Protein AF-W7AIK3-F1 (afdb_monomer_lite)

Radius of gyration: 17.14 Å; chains: 1; bounding box: 39×35×45 Å

Structure (mmCIF, N/CA/C/O backbone):
data_AF-W7AIK3-F1
#
_entry.id   AF-W7AIK3-F1
#
loop_
_atom_site.group_PDB
_atom_site.id
_atom_site.type_symbol
_atom_site.label_atom_id
_atom_site.label_alt_id
_atom_site.label_comp_id
_atom_site.label_asym_id
_atom_site.label_entity_id
_atom_site.label_seq_id
_atom_site.pdbx_PDB_ins_code
_atom_site.Cartn_x
_atom_site.Cartn_y
_atom_site.Cartn_z
_atom_site.occupancy
_atom_site.B_iso_or_equiv
_atom_site.auth_seq_id
_atom_site.auth_comp_id
_atom_site.auth_asym_id
_atom_site.auth_atom_id
_atom_site.pdbx_PDB_model_num
ATOM 1 N N . MET A 1 1 ? -3.275 -3.912 -24.064 1.00 70.69 1 MET A N 1
ATOM 2 C CA . MET A 1 1 ? -3.113 -5.202 -23.352 1.00 70.69 1 MET A CA 1
ATOM 3 C C . MET A 1 1 ? -4.268 -5.384 -22.367 1.00 70.69 1 MET A C 1
ATOM 5 O O . MET A 1 1 ? -4.745 -4.380 -21.859 1.00 70.69 1 MET A O 1
ATOM 9 N N . SER A 1 2 ? -4.762 -6.605 -22.115 1.00 78.06 2 SER A N 1
ATOM 10 C CA . SER A 1 2 ? -5.797 -6.827 -21.084 1.00 78.06 2 SER A CA 1
ATOM 11 C C . SER A 1 2 ? -5.227 -6.624 -19.670 1.00 78.06 2 SER A C 1
ATOM 13 O O . SER A 1 2 ? -4.032 -6.833 -19.458 1.00 78.06 2 SER A O 1
ATOM 15 N N . ASN A 1 3 ? -6.070 -6.258 -18.691 1.00 68.81 3 ASN A N 1
ATOM 16 C CA . ASN A 1 3 ? -5.646 -6.098 -17.288 1.00 68.81 3 ASN A CA 1
ATOM 17 C C . ASN A 1 3 ? -4.965 -7.362 -16.746 1.00 68.81 3 ASN A C 1
ATOM 19 O O . ASN A 1 3 ? -3.928 -7.276 -16.098 1.00 68.81 3 ASN A O 1
ATOM 23 N N . ILE A 1 4 ? -5.526 -8.536 -17.042 1.00 65.62 4 ILE A N 1
ATOM 24 C CA . ILE A 1 4 ? -5.001 -9.820 -16.566 1.00 65.62 4 ILE A CA 1
ATOM 25 C C . ILE A 1 4 ? -3.610 -10.085 -17.153 1.00 65.62 4 ILE A C 1
ATOM 27 O O . ILE A 1 4 ? -2.689 -10.394 -16.404 1.00 65.62 4 ILE A O 1
ATOM 31 N N . ASN A 1 5 ? -3.422 -9.890 -18.462 1.00 68.94 5 ASN A N 1
ATOM 32 C CA . ASN A 1 5 ? -2.124 -10.125 -19.103 1.00 68.94 5 ASN A CA 1
ATOM 33 C C . ASN A 1 5 ? -1.063 -9.134 -18.613 1.00 68.94 5 ASN A C 1
ATOM 35 O O . ASN A 1 5 ? 0.075 -9.527 -18.374 1.00 68.94 5 ASN A O 1
ATOM 39 N N . PHE A 1 6 ? -1.446 -7.872 -18.401 1.00 76.31 6 PHE A N 1
ATOM 40 C CA . PHE A 1 6 ? -0.570 -6.863 -17.809 1.00 76.31 6 PHE A CA 1
ATOM 41 C C . PHE A 1 6 ? -0.079 -7.275 -16.416 1.00 76.31 6 PHE A C 1
ATOM 43 O O . PHE A 1 6 ? 1.121 -7.248 -16.152 1.00 76.31 6 PHE A O 1
ATOM 50 N N . LEU A 1 7 ? -0.996 -7.707 -15.545 1.00 68.62 7 LEU A N 1
ATOM 51 C CA . LEU A 1 7 ? -0.678 -8.126 -14.179 1.00 68.62 7 LEU A CA 1
ATOM 52 C C . LEU A 1 7 ? 0.174 -9.401 -14.148 1.00 68.62 7 LEU A C 1
ATOM 54 O O . LEU A 1 7 ? 1.111 -9.485 -13.355 1.00 68.62 7 LEU A O 1
ATOM 58 N N . ILE A 1 8 ? -0.121 -10.375 -15.016 1.00 68.00 8 ILE A N 1
ATOM 59 C CA . ILE A 1 8 ? 0.681 -11.598 -15.150 1.00 68.00 8 ILE A CA 1
ATOM 60 C C . ILE A 1 8 ? 2.107 -11.241 -15.568 1.00 68.00 8 ILE A C 1
ATOM 62 O O . ILE A 1 8 ? 3.044 -11.658 -14.896 1.00 68.00 8 ILE A O 1
ATOM 66 N N . LEU A 1 9 ? 2.284 -10.436 -16.619 1.00 73.94 9 LEU A N 1
ATOM 67 C CA . LEU A 1 9 ? 3.612 -10.061 -17.108 1.00 73.94 9 LEU A CA 1
ATOM 68 C C . LEU A 1 9 ? 4.406 -9.262 -16.073 1.00 73.94 9 LEU A C 1
ATOM 70 O O . LEU A 1 9 ? 5.561 -9.590 -15.827 1.00 73.94 9 LEU A O 1
ATOM 74 N N . LEU A 1 10 ? 3.786 -8.282 -15.408 1.00 74.06 10 LEU A N 1
ATOM 75 C CA . LEU A 1 10 ? 4.426 -7.541 -14.315 1.00 74.06 10 LEU A CA 1
ATOM 76 C C . LEU A 1 10 ? 4.913 -8.465 -13.196 1.00 74.06 10 LEU A C 1
ATOM 78 O O . LEU A 1 10 ? 6.046 -8.334 -12.732 1.00 74.06 10 LEU A O 1
ATOM 82 N N . LYS A 1 11 ? 4.061 -9.405 -12.766 1.00 66.25 11 LYS A N 1
ATOM 83 C CA . LYS A 1 11 ? 4.403 -10.372 -11.719 1.00 66.25 11 LYS A CA 1
ATOM 84 C C . LYS A 1 11 ? 5.543 -11.281 -12.157 1.00 66.25 11 LYS A C 1
ATOM 86 O O . LYS A 1 11 ? 6.458 -11.515 -11.374 1.00 66.25 11 LYS A O 1
ATOM 91 N N . THR A 1 12 ? 5.493 -11.778 -13.387 1.00 65.31 12 THR A N 1
ATOM 92 C CA . THR A 1 12 ? 6.550 -12.614 -13.953 1.00 65.31 12 THR A CA 1
ATOM 93 C C . THR A 1 12 ? 7.875 -11.860 -13.988 1.00 65.31 12 THR A C 1
ATOM 95 O O . THR A 1 12 ? 8.868 -12.396 -13.512 1.00 65.31 12 THR A O 1
ATOM 98 N N . SER A 1 13 ? 7.896 -10.602 -14.438 1.00 72.56 13 SER A N 1
ATOM 99 C CA . SER A 1 13 ? 9.118 -9.787 -14.447 1.00 72.56 13 SER A CA 1
ATOM 100 C C . SER A 1 13 ? 9.700 -9.594 -13.045 1.00 72.56 13 SER A C 1
ATOM 102 O O . SER A 1 13 ? 10.907 -9.724 -12.869 1.00 72.56 13 SER A O 1
ATOM 104 N N . LEU A 1 14 ? 8.865 -9.361 -12.023 1.00 65.62 14 LEU A N 1
ATOM 105 C CA . LEU A 1 14 ? 9.332 -9.287 -10.631 1.00 65.62 14 LEU A CA 1
ATOM 106 C C . LEU A 1 14 ? 9.897 -10.619 -10.125 1.00 65.62 14 LEU A C 1
ATOM 108 O O . LEU A 1 14 ? 10.973 -10.628 -9.534 1.00 65.62 14 LEU A O 1
ATOM 112 N N . LEU A 1 15 ? 9.194 -11.733 -10.357 1.00 59.47 15 LEU A N 1
ATOM 113 C CA . LEU A 1 15 ? 9.624 -13.070 -9.922 1.00 59.47 15 LEU A CA 1
ATOM 114 C C . LEU A 1 15 ? 10.937 -13.502 -10.579 1.00 59.47 15 LEU A C 1
ATOM 116 O O . LEU A 1 15 ? 11.752 -14.166 -9.948 1.00 59.47 15 LEU A O 1
ATOM 120 N N . MET A 1 16 ? 11.142 -13.096 -11.828 1.00 69.06 16 MET A N 1
ATOM 121 C CA . MET A 1 16 ? 12.363 -13.357 -12.586 1.00 69.06 16 MET A CA 1
ATOM 122 C C . MET A 1 16 ? 13.478 -12.340 -12.297 1.00 69.06 16 MET A C 1
ATOM 124 O O . MET A 1 16 ? 14.546 -12.432 -12.894 1.00 69.06 16 MET A O 1
ATOM 128 N N . ASN A 1 17 ? 13.242 -11.366 -11.407 1.00 67.75 17 ASN A N 1
ATOM 129 C CA . ASN A 1 17 ? 14.132 -10.231 -11.145 1.00 67.75 17 ASN A CA 1
ATOM 130 C C . ASN A 1 17 ? 14.516 -9.434 -12.417 1.00 67.75 17 ASN A C 1
ATOM 132 O O . ASN A 1 17 ? 15.560 -8.785 -12.478 1.00 67.75 17 ASN A O 1
ATOM 136 N N . ASP A 1 18 ? 13.659 -9.453 -13.440 1.00 73.88 18 ASP A N 1
ATOM 137 C CA . ASP A 1 18 ? 13.833 -8.711 -14.687 1.00 73.88 18 ASP A CA 1
ATOM 138 C C . ASP A 1 18 ? 13.280 -7.289 -14.531 1.00 73.88 18 ASP A C 1
ATOM 140 O O . ASP A 1 18 ? 12.159 -6.949 -14.929 1.00 73.88 18 ASP A O 1
ATOM 144 N N . ILE A 1 19 ? 14.085 -6.443 -13.889 1.00 77.12 19 ILE A N 1
ATOM 145 C CA . ILE A 1 19 ? 13.703 -5.064 -13.565 1.00 77.12 19 ILE A CA 1
ATOM 146 C C . ILE A 1 19 ? 13.576 -4.196 -14.821 1.00 77.12 19 ILE A C 1
ATOM 148 O O . ILE A 1 19 ? 12.749 -3.285 -14.854 1.00 77.12 19 ILE A O 1
ATOM 152 N N . ASN A 1 20 ? 14.331 -4.500 -15.875 1.00 78.50 20 ASN A N 1
ATOM 153 C CA . ASN A 1 20 ? 14.263 -3.755 -17.129 1.00 78.50 20 ASN A CA 1
ATOM 154 C C . ASN A 1 20 ? 12.927 -3.996 -17.831 1.00 78.50 20 ASN A C 1
ATOM 156 O O . ASN A 1 20 ? 12.240 -3.040 -18.193 1.00 78.50 20 ASN A O 1
ATOM 160 N N . ASN A 1 21 ? 12.512 -5.257 -17.967 1.00 80.31 21 ASN A N 1
ATOM 161 C CA . ASN A 1 21 ? 11.210 -5.572 -18.540 1.00 80.31 21 ASN A CA 1
ATOM 162 C C . ASN A 1 21 ? 10.068 -5.072 -17.650 1.00 80.31 21 ASN A C 1
ATOM 164 O O . ASN A 1 21 ? 9.072 -4.558 -18.152 1.00 80.31 21 ASN A O 1
ATOM 168 N N . PHE A 1 22 ? 10.219 -5.155 -16.326 1.00 78.88 22 PHE A N 1
ATOM 169 C CA . PHE A 1 22 ? 9.265 -4.568 -15.389 1.00 78.88 22 PHE A CA 1
ATOM 170 C C . PHE A 1 22 ? 9.061 -3.065 -15.640 1.00 78.88 22 PHE A C 1
ATOM 172 O O . PHE A 1 22 ? 7.926 -2.623 -15.822 1.00 78.88 22 PHE A O 1
ATOM 179 N N . ASN A 1 23 ? 10.148 -2.296 -15.736 1.00 75.69 23 ASN A N 1
ATOM 180 C CA . ASN A 1 23 ? 10.092 -0.863 -16.029 1.00 75.69 23 ASN A CA 1
ATOM 181 C C . ASN A 1 23 ? 9.463 -0.593 -17.398 1.00 75.69 23 ASN A C 1
ATOM 183 O O . ASN A 1 23 ? 8.564 0.239 -17.513 1.00 75.69 23 ASN A O 1
ATOM 187 N N . ASN A 1 24 ? 9.868 -1.338 -18.426 1.00 81.62 24 ASN A N 1
ATOM 188 C CA . ASN A 1 24 ? 9.314 -1.192 -19.770 1.00 81.62 24 ASN A CA 1
ATOM 189 C C . ASN A 1 24 ? 7.806 -1.473 -19.803 1.00 81.62 24 ASN A C 1
ATOM 191 O O . ASN A 1 24 ? 7.057 -0.729 -20.434 1.00 81.62 24 ASN A O 1
ATOM 195 N N . LEU A 1 25 ? 7.329 -2.494 -19.087 1.00 80.69 25 LEU A N 1
ATO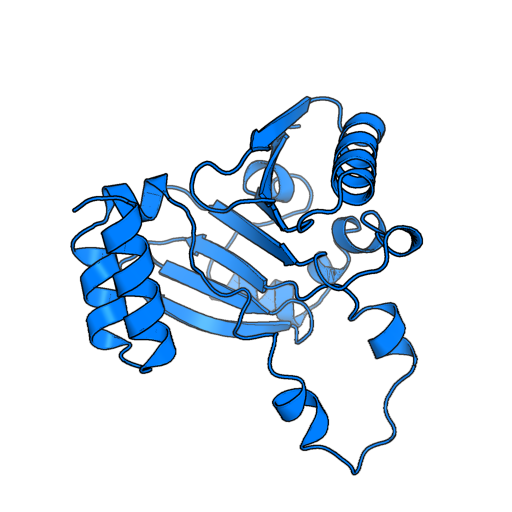M 196 C CA . LEU A 1 25 ? 5.902 -2.800 -18.986 1.00 80.69 25 LEU A CA 1
ATOM 197 C C . LEU A 1 25 ? 5.119 -1.655 -18.339 1.00 80.69 25 LEU A C 1
ATOM 199 O O . LEU A 1 25 ? 4.043 -1.316 -18.840 1.00 80.69 25 LEU A O 1
ATOM 203 N N . LEU A 1 26 ? 5.654 -1.038 -17.280 1.00 76.56 26 LEU A N 1
ATOM 204 C CA . LEU A 1 26 ? 5.037 0.127 -16.638 1.00 76.56 26 LEU A CA 1
ATOM 205 C C . LEU A 1 26 ? 4.975 1.331 -17.584 1.00 76.56 26 LEU A C 1
ATOM 207 O O . LEU A 1 26 ? 3.933 1.986 -17.667 1.00 76.56 26 LEU A O 1
ATOM 211 N N . LEU A 1 27 ? 6.062 1.580 -18.322 1.00 76.19 27 LEU A N 1
ATOM 212 C CA . LEU A 1 27 ? 6.190 2.700 -19.255 1.00 76.19 27 LEU A CA 1
ATOM 213 C C . LEU A 1 27 ? 5.326 2.551 -20.503 1.00 76.19 27 LEU A C 1
ATOM 215 O O . LEU A 1 27 ? 4.778 3.537 -20.982 1.00 76.19 27 LEU A O 1
ATOM 219 N N . LEU A 1 28 ? 5.186 1.341 -21.034 1.00 82.62 28 LEU A N 1
ATOM 220 C CA . LEU A 1 28 ? 4.394 1.093 -22.239 1.00 82.62 28 LEU A CA 1
ATOM 221 C C . LEU A 1 28 ? 2.891 1.028 -21.945 1.00 82.62 28 LEU A C 1
ATOM 223 O O . LEU A 1 28 ? 2.078 1.245 -22.838 1.00 82.62 28 LEU A O 1
ATOM 227 N N . ASN A 1 29 ? 2.506 0.754 -20.696 1.00 77.12 29 ASN A N 1
ATOM 228 C CA . ASN A 1 29 ? 1.110 0.557 -20.298 1.00 77.12 29 ASN A CA 1
ATOM 229 C C . ASN A 1 29 ? 0.652 1.582 -19.256 1.00 77.12 29 ASN A C 1
ATOM 231 O O . ASN A 1 29 ? -0.134 1.253 -18.370 1.00 77.12 29 ASN A O 1
ATOM 235 N N . LYS A 1 30 ? 1.117 2.829 -19.380 1.00 73.12 30 LYS A N 1
ATOM 236 C CA . LYS A 1 30 ? 0.898 3.928 -18.425 1.00 73.12 30 LYS A CA 1
ATOM 237 C C . LYS A 1 30 ? -0.538 4.000 -17.905 1.00 73.12 30 LYS A C 1
ATOM 239 O O . LYS A 1 30 ? -0.751 3.858 -16.707 1.00 73.12 30 LYS A O 1
ATOM 244 N N . GLU A 1 31 ? -1.542 4.102 -18.779 1.00 71.25 31 GLU A N 1
ATOM 245 C CA . GLU A 1 31 ? -2.952 4.146 -18.355 1.00 71.25 31 GLU A CA 1
ATOM 246 C C . GLU A 1 31 ? -3.396 2.946 -17.505 1.00 71.25 31 GLU A C 1
ATOM 248 O O . GLU A 1 31 ? -4.171 3.104 -16.560 1.00 71.25 31 GLU A O 1
ATOM 253 N N . LEU A 1 32 ? -2.928 1.743 -17.839 1.00 69.31 32 LEU A N 1
ATOM 254 C CA . LEU A 1 32 ? -3.248 0.524 -17.099 1.00 69.31 32 LEU A CA 1
ATOM 255 C C . LEU A 1 32 ? -2.500 0.484 -15.770 1.00 69.31 32 LEU A C 1
ATOM 257 O O . LEU A 1 32 ? -3.090 0.071 -14.776 1.00 69.31 32 LEU A O 1
ATOM 261 N N . THR A 1 33 ? -1.253 0.951 -15.733 1.00 67.69 33 THR A N 1
ATOM 262 C CA . THR A 1 33 ? -0.465 1.144 -14.510 1.00 67.69 33 THR A CA 1
ATOM 263 C C . THR A 1 33 ? -1.200 2.070 -13.539 1.00 67.69 33 THR A C 1
ATOM 265 O O . THR A 1 33 ? -1.391 1.721 -12.373 1.00 67.69 33 THR A O 1
ATOM 268 N N . HIS A 1 34 ? -1.712 3.196 -14.043 1.00 65.50 34 HIS A N 1
ATOM 269 C CA . HIS A 1 34 ? -2.516 4.135 -13.265 1.00 65.50 34 HIS A CA 1
ATOM 270 C C . HIS A 1 34 ? -3.823 3.529 -12.776 1.00 65.50 34 HIS A C 1
ATOM 272 O O . HIS A 1 34 ? -4.135 3.618 -11.599 1.00 65.50 34 HIS A O 1
ATOM 278 N N . LYS A 1 35 ? -4.616 2.928 -13.669 1.00 60.81 35 LYS A N 1
ATOM 279 C CA . LYS A 1 35 ? -5.967 2.451 -13.336 1.00 60.81 35 LYS A CA 1
ATOM 280 C C . LYS A 1 35 ? -5.940 1.211 -12.452 1.00 60.81 35 LYS A C 1
ATOM 282 O O . LYS A 1 35 ? -6.821 1.048 -11.607 1.00 60.81 35 LYS A O 1
ATOM 287 N N . ASN A 1 36 ? -4.951 0.340 -12.642 1.00 57.47 36 ASN A N 1
ATOM 288 C CA . ASN A 1 36 ? -4.865 -0.897 -11.886 1.00 57.47 36 ASN A CA 1
ATOM 289 C C . ASN A 1 36 ? -4.185 -0.716 -10.533 1.00 57.47 36 ASN A C 1
ATOM 291 O O . ASN A 1 36 ? -4.413 -1.584 -9.705 1.00 57.47 36 ASN A O 1
ATOM 295 N N . TYR A 1 37 ? -3.429 0.366 -10.270 1.00 53.56 37 TYR A N 1
ATOM 296 C CA . TYR A 1 37 ? -2.817 0.724 -8.969 1.00 53.56 37 TYR A CA 1
ATOM 297 C C . TYR A 1 37 ? -2.125 -0.436 -8.208 1.00 53.56 37 TYR A C 1
ATOM 299 O O . TYR A 1 37 ? -1.820 -0.333 -7.024 1.00 53.56 37 TYR A O 1
ATOM 307 N N . MET A 1 38 ? -1.901 -1.565 -8.872 1.00 55.81 38 MET A N 1
ATOM 308 C CA . MET A 1 38 ? -1.621 -2.863 -8.283 1.00 55.81 38 MET A CA 1
ATOM 309 C C . MET A 1 38 ? -0.199 -3.197 -8.589 1.00 55.81 38 MET A C 1
ATOM 311 O O . MET A 1 38 ? 0.117 -3.915 -9.536 1.00 55.81 38 MET A O 1
ATOM 315 N N . LEU A 1 39 ? 0.677 -2.680 -7.759 1.00 50.12 39 LEU A N 1
ATOM 316 C CA . LEU A 1 39 ? 2.019 -3.198 -7.743 1.00 50.12 39 LEU A CA 1
ATOM 317 C C . LEU A 1 39 ? 2.044 -4.309 -6.715 1.00 50.12 39 LEU A C 1
ATOM 319 O O . LEU A 1 39 ? 2.285 -4.128 -5.529 1.00 50.12 39 LEU A O 1
ATOM 323 N N . ILE A 1 40 ? 1.626 -5.455 -7.261 1.00 47.34 40 ILE A N 1
ATOM 324 C CA . ILE A 1 40 ? 1.877 -6.836 -6.869 1.00 47.34 40 ILE A CA 1
ATOM 325 C C . ILE A 1 40 ? 3.190 -6.903 -6.096 1.00 47.34 40 ILE A C 1
ATOM 327 O O . ILE A 1 40 ? 4.252 -7.117 -6.667 1.00 47.34 40 ILE A O 1
ATOM 331 N N . ASN A 1 41 ? 3.121 -6.680 -4.793 1.00 41.41 41 ASN A N 1
ATOM 332 C CA . ASN A 1 41 ? 4.288 -6.836 -3.947 1.00 41.41 41 ASN A CA 1
ATOM 333 C C . ASN A 1 41 ? 3.943 -7.301 -2.540 1.00 41.41 41 ASN A C 1
ATOM 335 O O . ASN A 1 41 ? 4.761 -7.223 -1.630 1.00 41.41 41 ASN A O 1
ATOM 339 N N . SER A 1 42 ? 2.768 -7.911 -2.371 1.00 41.22 42 SER A N 1
ATOM 340 C CA . SER A 1 42 ? 2.485 -8.703 -1.174 1.00 41.22 42 SER A CA 1
ATOM 341 C C . SER A 1 42 ? 3.403 -9.940 -1.055 1.00 41.22 42 SER A C 1
ATOM 343 O O . SER A 1 42 ? 3.060 -10.849 -0.308 1.00 41.22 42 SER A O 1
ATOM 345 N N . MET A 1 43 ? 4.478 -10.061 -1.848 1.00 39.56 43 MET A N 1
ATOM 346 C CA . MET A 1 43 ? 5.424 -11.179 -1.786 1.00 39.56 43 MET A CA 1
ATOM 347 C C . MET A 1 43 ? 6.855 -10.769 -1.421 1.00 39.56 43 MET A C 1
ATOM 349 O O . MET A 1 43 ? 7.609 -11.649 -1.026 1.00 39.56 43 MET A O 1
ATOM 353 N N . ILE A 1 44 ? 7.237 -9.479 -1.437 1.00 40.03 44 ILE A N 1
ATOM 354 C CA . ILE A 1 44 ? 8.557 -9.088 -0.891 1.00 40.03 44 ILE A CA 1
ATOM 355 C C . ILE A 1 44 ? 8.611 -9.252 0.636 1.00 40.03 44 ILE A C 1
ATOM 357 O O . ILE A 1 44 ? 9.681 -9.481 1.184 1.00 40.03 44 ILE A O 1
ATOM 361 N N . ASN A 1 45 ? 7.466 -9.256 1.323 1.00 38.09 45 ASN A N 1
ATOM 362 C CA . ASN A 1 45 ? 7.414 -9.493 2.769 1.00 38.09 45 ASN A CA 1
ATOM 363 C C . ASN A 1 45 ? 6.963 -10.912 3.164 1.00 38.09 45 ASN A C 1
ATOM 365 O O . ASN A 1 45 ? 6.728 -11.158 4.344 1.00 38.09 45 ASN A O 1
ATOM 369 N N . SER A 1 46 ? 6.815 -11.846 2.214 1.00 38.16 46 SER A N 1
ATOM 370 C CA . SER A 1 46 ? 6.344 -13.207 2.515 1.00 38.16 46 SER A CA 1
ATOM 371 C C . SER A 1 46 ? 7.442 -14.264 2.531 1.00 38.16 46 SER A C 1
ATOM 373 O O . SER A 1 46 ? 7.095 -15.442 2.513 1.00 38.16 46 SER A O 1
ATOM 375 N N . ASP A 1 47 ? 8.726 -13.892 2.539 1.00 39.50 47 ASP A N 1
ATOM 376 C CA . ASP A 1 47 ? 9.775 -14.872 2.809 1.00 39.50 47 ASP A CA 1
ATOM 377 C C . ASP A 1 47 ? 10.099 -14.897 4.312 1.00 39.50 47 ASP A C 1
ATOM 379 O O . ASP A 1 47 ? 10.890 -14.076 4.791 1.00 39.50 47 ASP A O 1
ATOM 383 N N . PRO A 1 48 ? 9.512 -15.824 5.091 1.00 43.59 48 PRO A N 1
ATOM 384 C CA . PRO A 1 48 ? 9.939 -16.042 6.466 1.00 43.59 48 PRO A CA 1
ATOM 385 C C . PRO A 1 48 ? 11.430 -16.410 6.554 1.00 43.59 48 PRO A C 1
ATOM 387 O O . PRO A 1 48 ? 12.014 -16.226 7.620 1.00 43.59 48 PRO A O 1
ATOM 390 N N . ASN A 1 49 ? 12.077 -16.847 5.460 1.00 36.44 49 ASN A N 1
ATOM 391 C CA . ASN A 1 49 ? 13.501 -17.183 5.466 1.00 36.44 49 ASN A CA 1
ATOM 392 C C . ASN A 1 49 ? 14.434 -15.963 5.483 1.00 36.44 49 ASN A C 1
ATOM 394 O O . ASN A 1 49 ? 15.545 -16.062 6.001 1.00 36.44 49 ASN A O 1
ATOM 398 N N . VAL A 1 50 ? 13.986 -14.790 5.013 1.00 39.09 50 VAL A N 1
ATOM 399 C CA . VAL A 1 50 ? 14.740 -13.526 5.177 1.00 39.09 50 VAL A CA 1
ATOM 400 C C . VAL A 1 50 ? 14.706 -13.055 6.638 1.00 39.09 50 VAL A C 1
ATOM 402 O O . VAL A 1 50 ? 15.632 -12.401 7.113 1.00 39.09 50 VAL A O 1
ATOM 405 N N . LEU A 1 51 ? 13.671 -13.442 7.391 1.00 37.06 51 LEU A N 1
ATOM 406 C CA . LEU A 1 51 ? 13.575 -13.203 8.834 1.00 37.06 51 LEU A CA 1
ATOM 407 C C . LEU A 1 51 ? 14.280 -14.292 9.664 1.00 37.06 51 LEU A C 1
ATOM 409 O O . LEU A 1 51 ? 14.662 -14.027 10.803 1.00 37.06 51 LEU A O 1
ATOM 413 N N . SER A 1 52 ? 14.488 -15.494 9.114 1.00 36.00 52 SER A N 1
ATOM 414 C CA . SER A 1 52 ? 15.117 -16.616 9.825 1.00 36.00 52 SER A CA 1
ATOM 415 C C . SER A 1 52 ? 16.631 -16.736 9.621 1.00 36.00 52 SER A C 1
ATOM 417 O O . SER A 1 52 ? 17.274 -17.484 10.356 1.00 36.00 52 SER A O 1
ATOM 419 N N . SER A 1 53 ? 17.234 -16.019 8.664 1.00 31.88 53 SER A N 1
ATOM 420 C CA . SER A 1 53 ? 18.679 -16.109 8.395 1.00 31.88 53 SER A CA 1
ATOM 421 C C . SER A 1 53 ? 19.565 -15.391 9.426 1.00 31.88 53 SER A C 1
ATOM 423 O O . SER A 1 53 ? 20.778 -15.577 9.415 1.00 31.88 53 SER A O 1
ATOM 425 N N . ASN A 1 54 ? 18.987 -14.630 10.363 1.00 34.19 54 ASN A N 1
ATOM 426 C CA . ASN A 1 54 ? 19.703 -14.028 11.496 1.00 34.19 54 ASN A CA 1
ATOM 427 C C . ASN A 1 54 ? 19.430 -14.794 12.800 1.00 34.19 54 ASN A C 1
ATOM 429 O O . ASN A 1 54 ? 18.984 -14.237 13.801 1.00 34.19 54 ASN A O 1
ATOM 433 N N . SER A 1 55 ? 19.735 -16.091 12.818 1.00 33.19 55 SER A N 1
ATOM 434 C CA . SER A 1 55 ? 19.523 -16.989 13.964 1.00 33.19 55 SER A CA 1
ATOM 435 C C . SER A 1 55 ? 20.471 -16.752 15.159 1.00 33.19 55 SER A C 1
ATOM 437 O O . SER A 1 55 ? 20.764 -17.684 15.909 1.00 33.19 55 SER A O 1
ATOM 439 N N . LYS A 1 56 ? 20.997 -15.533 15.349 1.00 36.06 56 LYS A N 1
ATOM 440 C CA . LYS A 1 56 ? 21.961 -15.216 16.421 1.00 36.06 56 LYS A CA 1
ATOM 441 C C . LYS A 1 56 ? 21.721 -13.918 17.196 1.00 36.06 56 LYS A C 1
ATOM 443 O O . LYS A 1 56 ? 22.606 -13.511 17.942 1.00 36.06 56 LYS A O 1
ATOM 448 N N . GLN A 1 57 ? 20.546 -13.293 17.117 1.00 34.91 57 GLN A N 1
ATOM 449 C CA . GLN A 1 57 ? 20.234 -12.172 18.012 1.00 34.91 57 GLN A CA 1
ATOM 450 C C . GLN A 1 57 ? 18.848 -12.297 18.646 1.00 34.91 57 GLN A C 1
ATOM 452 O O . GLN A 1 57 ? 17.818 -12.184 17.991 1.00 34.91 57 GLN A O 1
ATOM 457 N N . CYS A 1 58 ? 18.850 -12.492 19.966 1.00 36.09 58 CYS A N 1
ATOM 458 C CA . CYS A 1 58 ? 17.714 -12.275 20.853 1.00 36.09 58 CYS A CA 1
ATOM 459 C C . CYS A 1 58 ? 17.288 -10.795 20.834 1.00 36.09 58 CYS A C 1
ATOM 461 O O . CYS A 1 58 ? 17.719 -10.036 21.690 1.00 36.09 58 CYS A O 1
ATOM 463 N N . TYR A 1 59 ? 16.450 -10.381 19.884 1.00 34.78 59 TYR A N 1
ATOM 464 C CA . TYR A 1 59 ? 15.742 -9.089 19.858 1.00 34.78 59 TYR A CA 1
ATOM 465 C C . TYR A 1 59 ? 14.473 -9.294 18.986 1.00 34.78 59 TYR A C 1
ATOM 467 O O . TYR A 1 59 ? 14.606 -9.748 17.861 1.00 34.78 59 TYR A O 1
ATOM 475 N N . VAL A 1 60 ? 13.205 -9.033 19.349 1.00 33.12 60 VAL A N 1
ATOM 476 C CA . VAL A 1 60 ? 12.551 -8.448 20.535 1.00 33.12 60 VAL A CA 1
ATOM 477 C C . VAL A 1 60 ? 11.073 -8.906 20.554 1.00 33.12 60 VAL A C 1
ATOM 479 O O . VAL A 1 60 ? 10.425 -8.838 19.510 1.00 33.12 60 VAL A O 1
ATOM 482 N N . PRO A 1 61 ? 10.461 -9.221 21.711 1.00 32.91 61 PRO A N 1
ATOM 483 C CA . PRO A 1 61 ? 9.001 -9.383 21.850 1.00 32.91 61 PRO A CA 1
ATOM 484 C C . PRO A 1 61 ? 8.168 -8.162 21.395 1.00 32.91 61 PRO A C 1
ATOM 486 O O . PRO A 1 61 ? 6.980 -8.265 21.085 1.00 32.91 61 PRO A O 1
ATOM 489 N N . ILE A 1 62 ? 8.800 -6.987 21.329 1.00 31.05 62 ILE A N 1
ATOM 490 C CA . ILE A 1 62 ? 8.239 -5.734 20.807 1.00 31.05 62 ILE A CA 1
ATOM 491 C C . ILE A 1 62 ? 8.011 -5.838 19.298 1.00 31.05 62 ILE A C 1
ATOM 493 O O . ILE A 1 62 ? 6.954 -5.440 18.823 1.00 31.05 62 ILE A O 1
ATOM 497 N N . LEU A 1 63 ? 8.932 -6.454 18.552 1.00 32.97 63 LEU A N 1
ATOM 498 C CA . LEU A 1 63 ? 8.769 -6.659 17.116 1.00 32.97 63 LEU A CA 1
ATOM 499 C C . LEU A 1 63 ? 7.557 -7.555 16.841 1.00 32.97 63 LEU A C 1
ATOM 501 O O . LEU A 1 63 ? 6.710 -7.170 16.055 1.00 32.97 63 LEU A O 1
ATOM 505 N N . THR A 1 64 ? 7.347 -8.648 17.578 1.00 39.19 64 THR A N 1
ATOM 506 C CA . THR A 1 64 ? 6.135 -9.487 17.443 1.00 39.19 64 THR A CA 1
ATOM 507 C C . THR A 1 64 ? 4.816 -8.779 17.788 1.00 39.19 64 THR A C 1
ATOM 509 O O . THR A 1 64 ? 3.763 -9.208 17.326 1.00 39.19 64 THR A O 1
ATOM 512 N N . LYS A 1 65 ? 4.845 -7.680 18.557 1.00 37.91 65 LYS A N 1
ATOM 513 C CA . LYS A 1 65 ? 3.649 -6.889 18.904 1.00 37.91 65 LYS A CA 1
ATOM 514 C C . LYS A 1 65 ? 3.307 -5.821 17.850 1.00 37.91 65 LYS A C 1
ATOM 516 O O . LYS A 1 65 ? 2.161 -5.385 17.793 1.00 37.91 65 LYS A O 1
ATOM 521 N N . TYR A 1 66 ? 4.276 -5.436 17.010 1.00 38.34 66 TYR A N 1
ATOM 522 C CA . TYR A 1 66 ? 4.142 -4.385 15.987 1.00 38.34 66 TYR A CA 1
ATOM 523 C C . TYR A 1 66 ? 4.364 -4.878 14.534 1.00 38.34 66 TYR A C 1
ATOM 525 O O . TYR A 1 66 ? 3.996 -4.173 13.603 1.00 38.34 66 TYR A O 1
ATOM 533 N N . LEU A 1 67 ? 4.883 -6.097 14.320 1.00 42.53 67 LEU A N 1
ATOM 534 C CA . LEU A 1 67 ? 5.159 -6.723 13.007 1.00 42.53 67 LEU A CA 1
ATOM 535 C C . LEU A 1 67 ? 3.939 -7.354 12.322 1.00 42.53 67 LEU A C 1
ATOM 537 O O . LEU A 1 67 ? 4.081 -7.921 11.242 1.00 42.53 67 LEU A O 1
ATOM 541 N N . ALA A 1 68 ? 2.750 -7.325 12.925 1.00 52.34 68 ALA A N 1
ATOM 542 C CA . ALA A 1 68 ? 1.645 -8.178 12.475 1.00 52.34 68 ALA A CA 1
ATOM 543 C C . ALA A 1 68 ? 1.080 -7.823 11.083 1.00 52.34 68 ALA A C 1
ATOM 545 O O . ALA A 1 68 ? 0.224 -8.553 10.580 1.00 52.34 68 ALA A O 1
ATOM 546 N N . VAL A 1 69 ? 1.546 -6.732 10.464 1.00 57.72 69 VAL A N 1
ATOM 547 C CA . VAL A 1 69 ? 1.141 -6.334 9.118 1.00 57.72 69 VAL A CA 1
ATOM 548 C C . VAL A 1 69 ? 2.345 -5.817 8.329 1.00 57.72 69 VAL A C 1
ATOM 550 O O . VAL A 1 69 ? 2.892 -4.764 8.675 1.00 57.72 69 VAL A O 1
ATOM 553 N N . PRO A 1 70 ? 2.766 -6.502 7.252 1.00 57.47 70 PRO A N 1
ATOM 554 C CA . PRO A 1 70 ? 3.746 -5.933 6.340 1.00 57.47 70 PRO A CA 1
ATOM 555 C C . PRO A 1 70 ? 3.172 -4.641 5.758 1.00 57.47 70 PRO A C 1
ATOM 557 O O . PRO A 1 70 ? 2.083 -4.646 5.185 1.00 57.47 70 PRO A O 1
ATOM 560 N N . THR A 1 71 ? 3.876 -3.531 5.974 1.00 69.44 71 THR A N 1
ATOM 561 C CA . THR A 1 71 ? 3.398 -2.185 5.654 1.00 69.44 71 THR A CA 1
ATOM 562 C C . THR A 1 71 ? 4.449 -1.456 4.844 1.00 69.44 71 THR A C 1
ATOM 564 O O . THR A 1 71 ? 5.333 -0.759 5.344 1.00 69.44 71 THR A O 1
ATOM 567 N N . ASP A 1 72 ? 4.336 -1.653 3.540 1.00 75.81 72 ASP A N 1
ATOM 568 C CA . ASP A 1 72 ? 5.055 -0.857 2.568 1.00 75.81 72 ASP A CA 1
ATOM 569 C C . ASP A 1 72 ? 4.162 0.318 2.152 1.00 75.81 72 ASP A C 1
ATOM 571 O O . ASP A 1 72 ? 2.981 0.156 1.815 1.00 75.81 72 ASP A O 1
ATOM 575 N N . MET A 1 73 ? 4.746 1.510 2.189 1.00 82.12 73 MET A N 1
ATOM 576 C CA . MET A 1 73 ? 4.166 2.744 1.689 1.00 82.12 73 MET A CA 1
ATOM 577 C C . MET A 1 73 ? 4.689 2.987 0.274 1.00 82.12 73 MET A C 1
ATOM 579 O O . MET A 1 73 ? 5.892 3.099 0.047 1.00 82.12 73 MET A O 1
ATOM 583 N N . TYR A 1 74 ? 3.775 3.072 -0.680 1.00 84.81 74 TYR A N 1
ATOM 584 C CA . TYR A 1 74 ? 4.058 3.356 -2.079 1.00 84.81 74 TYR A CA 1
ATOM 585 C C . TYR A 1 74 ? 3.753 4.824 -2.301 1.00 84.81 74 TYR A C 1
ATOM 587 O O . TYR A 1 74 ? 2.603 5.238 -2.181 1.00 84.81 74 TYR A O 1
ATOM 595 N N . ILE A 1 75 ? 4.776 5.610 -2.599 1.00 86.31 75 ILE A N 1
ATOM 596 C CA . ILE A 1 75 ? 4.650 7.045 -2.817 1.00 86.31 75 ILE A CA 1
ATOM 597 C C . ILE A 1 75 ? 4.907 7.308 -4.287 1.00 86.31 75 ILE A C 1
ATOM 599 O O . ILE A 1 75 ? 6.000 7.062 -4.789 1.00 86.31 75 ILE A O 1
ATOM 603 N N . ILE A 1 76 ? 3.886 7.797 -4.973 1.00 85.44 76 ILE A N 1
ATOM 604 C CA . ILE A 1 76 ? 3.993 8.264 -6.345 1.00 85.44 76 ILE A CA 1
ATOM 605 C C . ILE A 1 76 ? 4.161 9.779 -6.283 1.00 85.44 76 ILE A C 1
ATOM 607 O O . ILE A 1 76 ? 3.253 10.458 -5.813 1.00 85.44 76 ILE A O 1
ATOM 611 N N . HIS A 1 77 ? 5.311 10.303 -6.703 1.00 85.19 77 HIS A N 1
ATOM 612 C CA . HIS A 1 77 ? 5.639 11.729 -6.640 1.00 85.19 77 HIS A CA 1
ATOM 613 C C . HIS A 1 77 ? 6.729 12.095 -7.651 1.00 85.19 77 HIS A C 1
ATOM 615 O O . HIS A 1 77 ? 7.697 11.353 -7.781 1.00 85.19 77 HIS A O 1
ATOM 621 N N . ASN A 1 78 ? 6.602 13.242 -8.331 1.00 84.75 78 ASN A N 1
ATOM 622 C CA . ASN A 1 78 ? 7.578 13.748 -9.312 1.00 84.75 78 ASN A CA 1
ATOM 623 C C . ASN A 1 78 ? 8.039 12.685 -10.312 1.00 84.75 78 ASN A C 1
ATOM 625 O O . ASN A 1 78 ? 9.231 12.432 -10.468 1.00 84.75 78 ASN A O 1
ATOM 629 N N . GLU A 1 79 ? 7.069 12.025 -10.938 1.00 81.12 79 GLU A N 1
ATOM 630 C CA . GLU A 1 79 ? 7.299 10.940 -11.890 1.00 81.12 79 GLU A CA 1
ATOM 631 C C . GLU A 1 79 ? 8.069 9.732 -11.326 1.00 81.12 79 GLU A C 1
ATOM 633 O O . GLU A 1 79 ? 8.685 8.965 -12.064 1.00 81.12 79 GLU A O 1
ATOM 638 N N . LYS A 1 80 ? 8.057 9.542 -10.006 1.00 82.94 80 LYS A N 1
ATOM 639 C CA . LYS A 1 80 ? 8.718 8.421 -9.335 1.00 82.94 80 LYS A CA 1
ATOM 640 C C . LYS A 1 80 ? 7.716 7.621 -8.541 1.00 82.94 80 LYS A C 1
ATOM 642 O O . LYS A 1 80 ? 6.861 8.183 -7.865 1.00 82.94 80 LYS A O 1
ATOM 647 N N . LEU A 1 81 ? 7.876 6.306 -8.573 1.00 83.62 81 LEU A N 1
ATOM 648 C CA . LEU A 1 81 ? 7.305 5.414 -7.581 1.00 83.62 81 LEU A CA 1
ATOM 649 C C . LEU A 1 81 ? 8.396 5.040 -6.580 1.00 83.62 81 LEU A C 1
ATOM 651 O O . LEU A 1 81 ? 9.379 4.388 -6.922 1.00 83.62 81 LEU A O 1
ATOM 655 N N . ILE A 1 82 ? 8.187 5.418 -5.329 1.00 85.94 82 ILE A N 1
ATOM 656 C CA . ILE A 1 82 ? 9.075 5.130 -4.211 1.00 85.94 82 ILE A CA 1
ATOM 657 C C . ILE A 1 82 ? 8.386 4.100 -3.323 1.00 85.94 82 ILE A C 1
ATOM 659 O O . ILE A 1 82 ? 7.262 4.315 -2.874 1.00 85.94 82 ILE A O 1
ATOM 663 N N . ILE A 1 83 ? 9.062 2.987 -3.053 1.00 85.38 83 ILE A N 1
ATOM 664 C CA . ILE A 1 83 ? 8.608 1.990 -2.085 1.00 85.38 83 ILE A CA 1
ATOM 665 C C . ILE A 1 83 ? 9.382 2.212 -0.791 1.00 85.38 83 ILE A C 1
ATOM 667 O O . ILE A 1 83 ? 10.587 1.951 -0.712 1.00 85.38 83 ILE A O 1
ATOM 671 N N . TYR A 1 84 ? 8.682 2.685 0.231 1.00 83.12 84 TYR A N 1
ATOM 672 C CA . TYR A 1 84 ? 9.222 2.950 1.554 1.00 83.12 84 TYR A CA 1
ATOM 673 C C . TYR A 1 84 ? 8.692 1.919 2.548 1.00 83.12 84 TYR A C 1
ATOM 675 O O . TYR A 1 84 ? 7.484 1.762 2.709 1.00 83.12 84 TYR A O 1
ATOM 683 N N . ASN A 1 85 ? 9.587 1.213 3.230 1.00 79.50 85 ASN A N 1
ATOM 684 C CA . ASN A 1 85 ? 9.196 0.238 4.237 1.00 79.50 85 ASN A CA 1
ATOM 685 C C . ASN A 1 85 ? 9.069 0.924 5.599 1.00 79.50 85 ASN A C 1
ATOM 687 O O . ASN A 1 85 ? 10.056 1.440 6.134 1.00 79.50 85 ASN A O 1
ATOM 691 N N . LEU A 1 86 ? 7.859 0.917 6.162 1.00 76.62 86 LEU A N 1
ATOM 692 C CA . LEU A 1 86 ? 7.576 1.583 7.434 1.00 76.62 86 LEU A CA 1
ATOM 693 C C . LEU A 1 86 ? 8.189 0.870 8.641 1.00 76.62 86 LEU A C 1
ATOM 695 O O . LEU A 1 86 ? 8.567 1.536 9.598 1.00 76.62 86 LEU A O 1
ATOM 699 N N . ASN A 1 87 ? 8.337 -0.456 8.591 1.00 73.12 87 ASN A N 1
ATOM 700 C CA . ASN A 1 87 ? 8.911 -1.229 9.695 1.00 73.12 87 ASN A CA 1
ATOM 701 C C . ASN A 1 87 ? 10.401 -0.917 9.891 1.00 73.12 87 ASN A C 1
ATOM 703 O O . ASN A 1 87 ? 10.880 -0.819 11.020 1.00 73.12 87 ASN A O 1
ATOM 707 N N . TYR A 1 88 ? 11.131 -0.743 8.789 1.00 74.69 88 TYR A N 1
ATOM 708 C CA . TYR A 1 88 ? 12.569 -0.469 8.801 1.00 74.69 88 TYR A CA 1
ATOM 709 C C . TYR A 1 88 ? 12.913 1.018 8.639 1.00 74.69 88 TYR A C 1
ATOM 711 O O . TYR A 1 88 ? 14.081 1.391 8.767 1.00 74.69 88 TYR A O 1
ATOM 719 N N . PHE A 1 89 ? 11.916 1.872 8.383 1.00 79.06 89 PHE A N 1
ATOM 720 C CA . PHE A 1 89 ? 12.086 3.298 8.093 1.00 79.06 89 PHE A CA 1
ATOM 721 C C . PHE A 1 89 ? 13.125 3.558 6.990 1.00 79.06 89 PHE A C 1
ATOM 723 O O . PHE A 1 89 ? 14.020 4.396 7.146 1.00 79.06 89 PHE A O 1
ATOM 730 N N . GLN A 1 90 ? 13.022 2.824 5.879 1.00 80.75 90 GLN A N 1
ATOM 731 C CA . GLN A 1 90 ? 13.985 2.901 4.778 1.00 80.75 90 GLN A CA 1
ATOM 732 C C . GLN A 1 90 ? 13.331 2.792 3.400 1.00 80.75 90 GLN A C 1
ATOM 734 O O . GLN A 1 90 ? 12.311 2.121 3.221 1.00 80.75 90 GLN A O 1
ATOM 739 N N . VAL A 1 91 ? 13.971 3.409 2.406 1.00 82.75 91 VAL A N 1
ATOM 740 C CA . VAL A 1 91 ? 13.622 3.220 0.996 1.00 82.75 91 VAL A CA 1
ATOM 741 C C . VAL A 1 91 ? 14.094 1.841 0.562 1.00 82.75 91 VAL A C 1
ATOM 743 O O . VAL A 1 91 ? 15.261 1.495 0.715 1.00 82.75 91 VAL A O 1
ATOM 746 N N . THR A 1 92 ? 13.176 1.060 0.009 1.00 80.12 92 THR A N 1
ATOM 747 C CA . THR A 1 92 ? 13.480 -0.269 -0.535 1.00 80.12 92 THR A CA 1
ATOM 748 C C . THR A 1 92 ? 13.759 -0.207 -2.026 1.00 80.12 92 THR A C 1
ATOM 750 O O . THR A 1 92 ? 14.621 -0.927 -2.525 1.00 80.12 92 THR A O 1
ATOM 753 N N . LYS A 1 93 ? 13.034 0.653 -2.753 1.00 81.19 93 LYS A N 1
ATOM 754 C CA . LYS A 1 93 ? 13.173 0.781 -4.200 1.00 81.19 93 LYS A CA 1
ATOM 755 C C . LYS A 1 93 ? 12.627 2.103 -4.715 1.00 81.19 93 LYS A C 1
ATOM 757 O O . LYS A 1 93 ? 11.663 2.635 -4.166 1.00 81.19 93 LYS A O 1
ATOM 762 N N . ILE A 1 94 ? 13.223 2.585 -5.799 1.00 81.75 94 ILE A N 1
ATOM 763 C CA . ILE A 1 94 ? 12.744 3.727 -6.573 1.00 81.75 94 ILE A CA 1
ATOM 764 C C . ILE A 1 94 ? 12.617 3.278 -8.025 1.00 81.75 94 ILE A C 1
ATOM 766 O O . ILE A 1 94 ? 13.507 2.610 -8.554 1.00 81.75 94 ILE A O 1
ATOM 770 N N . PHE A 1 95 ? 11.496 3.625 -8.641 1.00 77.62 95 PHE A N 1
ATOM 771 C CA . PHE A 1 95 ? 11.237 3.444 -10.059 1.00 77.62 95 PHE A CA 1
ATOM 772 C C . PHE A 1 95 ? 10.964 4.812 -10.679 1.00 77.62 95 PHE A C 1
ATOM 774 O O . PHE A 1 95 ? 10.016 5.488 -10.279 1.00 77.62 95 PHE A O 1
ATOM 781 N N . ASP A 1 96 ? 11.796 5.213 -11.633 1.00 78.56 96 ASP A N 1
ATOM 782 C CA . ASP A 1 96 ? 11.654 6.483 -12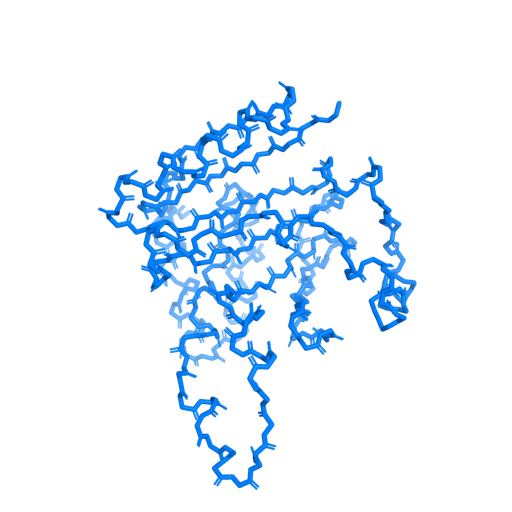.346 1.00 78.56 96 ASP A CA 1
ATOM 783 C C . ASP A 1 96 ? 10.631 6.393 -13.492 1.00 78.56 96 ASP A C 1
ATOM 785 O O . ASP A 1 96 ? 10.213 5.303 -13.899 1.00 78.56 96 ASP A O 1
ATOM 789 N N . ASN A 1 97 ? 10.253 7.555 -14.037 1.00 71.25 97 ASN A N 1
ATOM 790 C CA . ASN A 1 97 ? 9.330 7.721 -15.165 1.00 71.25 97 ASN A CA 1
ATOM 791 C C . ASN A 1 97 ? 7.916 7.145 -14.921 1.00 71.25 97 ASN A C 1
ATOM 793 O O . ASN A 1 97 ? 7.193 6.780 -15.857 1.00 71.25 97 ASN A O 1
ATOM 797 N N . PHE A 1 98 ? 7.503 7.059 -13.657 1.00 69.25 98 PHE A N 1
ATOM 798 C CA . PHE A 1 98 ? 6.159 6.671 -13.264 1.00 69.25 98 PHE A CA 1
ATOM 799 C C . PHE A 1 98 ? 5.211 7.832 -13.524 1.00 69.25 98 PHE A C 1
ATOM 801 O O . PHE A 1 98 ? 5.225 8.817 -12.798 1.00 69.25 98 PHE A O 1
ATOM 808 N N . ILE A 1 99 ? 4.363 7.745 -14.544 1.00 59.09 99 ILE A N 1
ATOM 809 C CA . ILE A 1 99 ? 3.413 8.830 -14.783 1.00 59.09 99 ILE A CA 1
ATOM 810 C C . ILE A 1 99 ? 2.491 8.932 -13.564 1.00 59.09 99 ILE A C 1
ATOM 812 O O . ILE A 1 99 ? 1.904 7.941 -13.141 1.00 59.09 99 ILE A O 1
ATOM 816 N N . ASN A 1 100 ? 2.404 10.121 -12.976 1.00 62.59 100 ASN A N 1
ATOM 817 C CA . ASN A 1 100 ? 1.259 10.661 -12.248 1.00 62.59 100 ASN A CA 1
ATOM 818 C C . ASN A 1 100 ? 1.530 12.144 -12.009 1.00 62.59 100 ASN A C 1
ATOM 820 O O . ASN A 1 100 ? 2.651 12.515 -11.671 1.00 62.59 100 ASN A O 1
ATOM 824 N N . VAL A 1 101 ? 0.508 12.977 -12.186 1.00 58.22 101 VAL A N 1
ATOM 825 C CA . VAL A 1 101 ? 0.647 14.435 -12.033 1.00 58.22 101 VAL A CA 1
ATOM 826 C C . VAL A 1 101 ? 0.531 14.848 -10.561 1.00 58.22 101 VAL A C 1
ATOM 828 O O . VAL A 1 101 ? 1.043 15.886 -10.161 1.00 58.22 101 VAL A O 1
ATOM 831 N N . GLU A 1 102 ? -0.102 14.007 -9.739 1.00 73.12 102 GLU A N 1
ATOM 832 C CA . GLU A 1 102 ? -0.349 14.279 -8.326 1.00 73.12 102 GLU A CA 1
ATOM 833 C C . GLU A 1 102 ? 0.374 13.292 -7.411 1.00 73.12 102 GLU A C 1
ATOM 835 O O . GLU A 1 102 ? 0.507 12.096 -7.706 1.00 73.12 102 GLU A O 1
ATOM 840 N N . THR A 1 103 ? 0.799 13.809 -6.258 1.00 78.94 103 THR A N 1
ATOM 841 C CA . THR A 1 103 ? 1.346 12.995 -5.178 1.00 78.94 103 THR A CA 1
ATOM 842 C C . THR A 1 103 ? 0.272 12.049 -4.663 1.00 78.94 103 THR A C 1
ATOM 844 O O . THR A 1 103 ? -0.756 12.491 -4.156 1.00 78.94 103 THR A O 1
ATOM 847 N N . GLN A 1 104 ? 0.520 10.745 -4.743 1.00 84.88 104 GLN A N 1
ATOM 848 C CA . GLN A 1 104 ? -0.389 9.737 -4.211 1.00 84.88 104 GLN A CA 1
ATOM 849 C C . GLN A 1 104 ? 0.372 8.769 -3.315 1.00 84.88 104 GLN A C 1
ATOM 851 O O . GLN A 1 104 ? 1.412 8.239 -3.695 1.00 84.88 104 GLN A O 1
ATOM 856 N N . ILE A 1 105 ? -0.184 8.501 -2.140 1.00 85.75 105 ILE A N 1
ATOM 857 C CA . ILE A 1 105 ? 0.315 7.510 -1.196 1.00 85.75 105 ILE A CA 1
ATOM 858 C C . ILE A 1 105 ? -0.599 6.296 -1.251 1.00 85.75 105 ILE A C 1
ATOM 860 O O . ILE A 1 105 ? -1.827 6.401 -1.281 1.00 85.75 105 ILE A O 1
ATOM 864 N N . MET A 1 106 ? -0.007 5.115 -1.265 1.00 84.56 106 MET A N 1
ATOM 865 C CA . MET A 1 106 ? -0.735 3.868 -1.197 1.00 84.56 106 MET A CA 1
ATOM 866 C C . MET A 1 106 ? -0.142 2.949 -0.147 1.00 84.56 106 MET A C 1
ATOM 868 O O . MET A 1 106 ? 1.058 2.695 -0.133 1.00 84.56 106 MET A O 1
ATOM 872 N N . PHE A 1 107 ? -1.009 2.410 0.697 1.00 80.88 107 PHE A N 1
ATOM 873 C CA . PHE A 1 107 ? -0.642 1.408 1.685 1.00 80.88 107 PHE A CA 1
ATOM 874 C C . PHE A 1 107 ? -1.124 0.049 1.236 1.00 80.88 107 PHE A C 1
ATOM 876 O O . PHE A 1 107 ? -2.318 -0.132 0.994 1.00 80.88 107 PHE A O 1
ATOM 883 N N . PHE A 1 108 ? -0.206 -0.907 1.172 1.00 77.75 108 PHE A N 1
ATOM 884 C CA . PHE A 1 108 ? -0.548 -2.309 0.989 1.00 77.75 108 PHE A CA 1
ATOM 885 C C . PHE A 1 108 ? -0.441 -3.007 2.330 1.00 77.75 108 PHE A C 1
ATOM 887 O O . PHE A 1 108 ? 0.614 -3.023 2.954 1.00 77.75 108 PHE A O 1
ATOM 894 N N . ILE A 1 109 ? -1.573 -3.537 2.774 1.00 78.88 109 ILE A N 1
ATOM 895 C CA . ILE A 1 109 ? -1.768 -4.021 4.132 1.00 78.88 109 ILE A CA 1
ATOM 896 C C . ILE A 1 109 ? -2.310 -5.442 4.011 1.00 78.88 109 ILE A C 1
ATOM 898 O O . ILE A 1 109 ? -3.453 -5.650 3.597 1.00 78.88 109 ILE A O 1
ATOM 902 N N . ASP A 1 110 ? -1.472 -6.431 4.310 1.00 77.81 110 ASP A N 1
ATOM 903 C CA . ASP A 1 110 ? -1.833 -7.841 4.166 1.00 77.81 110 ASP A CA 1
ATOM 904 C C . ASP A 1 110 ? -2.267 -8.462 5.498 1.00 77.81 110 ASP A C 1
ATOM 906 O O . ASP A 1 110 ? -1.443 -8.861 6.316 1.00 77.81 110 ASP A O 1
ATOM 910 N N . TYR A 1 111 ? -3.581 -8.581 5.693 1.00 77.62 111 TYR A N 1
ATOM 911 C CA . TYR A 1 111 ? -4.195 -9.249 6.841 1.00 77.62 111 TYR A CA 1
ATOM 912 C C . TYR A 1 111 ? -4.559 -10.714 6.567 1.00 77.62 111 TYR A C 1
ATOM 914 O O . TYR A 1 111 ? -5.275 -11.331 7.366 1.00 77.62 111 TYR A O 1
ATOM 922 N N . ARG A 1 112 ? -4.117 -11.322 5.454 1.00 76.44 112 ARG A N 1
ATOM 923 C CA . ARG A 1 112 ? -4.491 -12.711 5.124 1.00 76.44 112 ARG A CA 1
ATOM 924 C C . ARG A 1 112 ? -4.046 -13.694 6.205 1.00 76.44 112 ARG A C 1
ATOM 926 O O . ARG A 1 112 ? -4.842 -14.552 6.581 1.00 76.44 112 ARG A O 1
ATOM 933 N N . GLN A 1 113 ? -2.841 -13.521 6.749 1.00 72.31 113 GLN A N 1
ATOM 934 C CA . GLN A 1 113 ? -2.271 -14.393 7.787 1.00 72.31 113 GLN A CA 1
ATOM 935 C C . GLN A 1 113 ? -2.614 -13.961 9.225 1.00 72.31 113 GLN A C 1
ATOM 937 O O . GLN A 1 113 ? -2.513 -14.763 10.146 1.00 72.31 113 GLN A O 1
ATOM 942 N N . THR A 1 114 ? -3.075 -12.727 9.438 1.00 69.62 114 THR A N 1
ATOM 943 C CA . THR A 1 114 ? -3.446 -12.224 10.771 1.00 69.62 114 THR A CA 1
ATOM 944 C C . THR A 1 114 ? -4.723 -12.900 11.271 1.00 69.62 114 THR A C 1
ATOM 946 O O . THR A 1 114 ? -5.701 -12.992 10.531 1.00 69.62 114 THR A O 1
ATOM 949 N N . PHE A 1 115 ? -4.772 -13.367 12.519 1.00 68.19 115 PHE A N 1
ATOM 950 C CA . PHE A 1 115 ? -6.006 -13.926 13.088 1.00 68.19 115 PHE A CA 1
ATOM 951 C C . PHE A 1 115 ? -7.128 -12.879 13.144 1.00 68.19 115 PHE A C 1
ATOM 953 O O . PHE A 1 115 ? -6.867 -11.687 13.298 1.00 68.19 115 PHE A O 1
ATOM 960 N N . ILE A 1 116 ? -8.388 -13.322 13.037 1.00 71.00 116 ILE A N 1
ATOM 961 C CA . ILE A 1 116 ? -9.570 -12.438 12.980 1.00 71.00 116 ILE A CA 1
ATOM 962 C C . ILE A 1 116 ? -9.601 -11.464 14.167 1.00 71.00 116 ILE A C 1
ATOM 964 O O . ILE A 1 116 ? -9.970 -10.303 14.000 1.00 71.00 116 ILE A O 1
ATOM 968 N N . ASP A 1 117 ? -9.203 -11.908 15.358 1.00 65.38 117 ASP A N 1
ATOM 969 C CA . ASP A 1 117 ? -9.222 -11.102 16.586 1.00 65.38 117 ASP A CA 1
ATOM 970 C C . ASP A 1 117 ? -8.004 -10.201 16.780 1.00 65.38 117 ASP A C 1
ATOM 972 O O . ASP A 1 117 ? -8.038 -9.317 17.628 1.00 65.38 117 ASP A O 1
ATOM 976 N N . LEU A 1 118 ? -6.977 -10.346 15.941 1.00 64.12 118 LEU A N 1
ATOM 977 C CA . LEU A 1 118 ? -5.738 -9.572 16.025 1.00 64.12 118 LEU A CA 1
ATOM 978 C C . LEU A 1 118 ? -5.666 -8.408 15.027 1.00 64.12 118 LEU A C 1
ATOM 980 O O . LEU A 1 118 ? -4.640 -7.733 14.957 1.00 64.12 118 LEU A O 1
ATOM 984 N N . ILE A 1 119 ? -6.725 -8.147 14.251 1.00 73.06 119 ILE A N 1
ATOM 985 C CA . ILE A 1 119 ? -6.780 -6.972 13.370 1.00 73.06 119 ILE A CA 1
ATOM 986 C C . ILE A 1 119 ? -6.904 -5.713 14.238 1.00 73.06 119 ILE A C 1
ATOM 988 O O . ILE A 1 119 ? -8.002 -5.321 14.625 1.00 73.06 119 ILE A O 1
ATOM 992 N N . ASN A 1 120 ? -5.765 -5.090 14.540 1.00 72.25 120 ASN A N 1
ATOM 993 C CA . ASN A 1 120 ? -5.679 -3.809 15.232 1.00 72.25 120 ASN A CA 1
ATOM 994 C C . ASN A 1 120 ? -5.307 -2.710 14.225 1.00 72.25 120 ASN A C 1
ATOM 996 O O . ASN A 1 120 ? -4.133 -2.507 13.914 1.00 72.25 120 ASN A O 1
ATOM 1000 N N . LEU A 1 121 ? -6.331 -2.048 13.684 1.00 77.00 121 LEU A N 1
ATOM 1001 C CA . LEU A 1 121 ? -6.180 -0.953 12.722 1.00 77.00 121 LEU A CA 1
ATOM 1002 C C . LEU A 1 121 ? -5.767 0.358 13.412 1.00 77.00 121 LEU A C 1
ATOM 1004 O O . LEU A 1 121 ? -5.000 1.119 12.830 1.00 77.00 121 LEU A O 1
ATOM 1008 N N . ASP A 1 122 ? -6.178 0.577 14.666 1.00 73.50 122 ASP A N 1
ATOM 1009 C CA . ASP A 1 122 ? -5.848 1.785 15.440 1.00 73.50 122 ASP A CA 1
ATOM 1010 C C . ASP A 1 122 ? -4.347 2.020 15.553 1.00 73.50 122 ASP A C 1
ATOM 1012 O O . ASP A 1 122 ? -3.858 3.116 15.283 1.00 73.50 122 ASP A O 1
ATOM 1016 N N . ASN A 1 123 ? -3.588 0.976 15.889 1.00 68.56 123 ASN A N 1
ATOM 1017 C CA . ASN A 1 123 ? -2.137 1.094 16.022 1.00 68.56 123 ASN A CA 1
ATOM 1018 C C . ASN A 1 123 ? -1.460 1.518 14.713 1.00 68.56 123 ASN A C 1
ATOM 1020 O O . ASN A 1 123 ? -0.463 2.238 14.747 1.00 68.56 123 ASN A O 1
ATOM 1024 N N . PHE A 1 124 ? -1.987 1.068 13.574 1.00 71.81 124 PHE A N 1
ATOM 1025 C CA . PHE A 1 124 ? -1.430 1.398 12.268 1.00 71.81 124 PHE A CA 1
ATOM 1026 C C . PHE A 1 124 ? -1.751 2.844 11.865 1.00 71.81 124 PHE A C 1
ATOM 1028 O O . PHE A 1 124 ? -0.882 3.557 11.364 1.00 71.81 124 PHE A O 1
ATOM 1035 N N . PHE A 1 125 ? -2.978 3.301 12.128 1.00 74.00 125 PHE A N 1
ATOM 1036 C CA . PHE A 1 125 ? -3.431 4.640 11.746 1.00 74.00 125 PHE A CA 1
ATOM 1037 C C . PHE A 1 125 ? -3.068 5.749 12.738 1.00 74.00 125 PHE A C 1
ATOM 1039 O O . PHE A 1 125 ? -3.292 6.913 12.434 1.00 74.00 125 PHE A O 1
ATOM 1046 N N . ASN A 1 126 ? -2.425 5.434 13.866 1.00 68.00 126 ASN A N 1
ATOM 1047 C CA . ASN A 1 126 ? -1.969 6.417 14.860 1.00 68.00 126 ASN A CA 1
ATOM 1048 C C . ASN A 1 126 ? -0.741 7.254 14.415 1.00 68.00 126 ASN A C 1
ATOM 1050 O O . ASN A 1 126 ? -0.103 7.901 15.239 1.00 68.00 126 ASN A O 1
ATOM 1054 N N . LEU A 1 127 ? -0.363 7.212 13.127 1.00 72.19 127 LEU A N 1
ATOM 1055 C CA . LEU A 1 127 ? 0.596 8.116 12.465 1.00 72.19 127 LEU A CA 1
ATOM 1056 C C . LEU A 1 127 ? 1.940 8.345 13.188 1.00 72.19 127 LEU A C 1
ATOM 1058 O O . LEU A 1 127 ? 2.662 9.292 12.891 1.00 72.19 127 LEU A O 1
ATOM 1062 N N . SER A 1 128 ? 2.345 7.457 14.097 1.00 74.12 128 SER A N 1
ATOM 1063 C CA . SER A 1 128 ? 3.524 7.648 14.953 1.00 74.12 128 SER A CA 1
ATOM 1064 C C . SER A 1 128 ? 4.824 7.777 14.155 1.00 74.12 128 SER A C 1
ATOM 1066 O O . SER A 1 128 ? 5.761 8.447 14.592 1.00 74.12 128 SER A O 1
ATOM 1068 N N . PHE A 1 129 ? 4.862 7.208 12.948 1.00 77.44 129 PHE A N 1
ATOM 1069 C CA . PHE A 1 129 ? 5.970 7.345 12.009 1.00 77.44 129 PHE A CA 1
ATOM 1070 C C . PHE A 1 129 ? 6.184 8.786 11.515 1.00 77.44 129 PHE A C 1
ATOM 1072 O O . PHE A 1 129 ? 7.312 9.119 11.166 1.00 77.44 129 PHE A O 1
ATOM 1079 N N . PHE A 1 130 ? 5.179 9.672 11.551 1.00 79.12 130 PHE A N 1
ATOM 1080 C CA . PHE A 1 130 ? 5.365 11.096 11.232 1.00 79.12 130 PHE A CA 1
ATOM 1081 C C . PHE A 1 130 ? 6.291 11.813 12.215 1.00 79.12 130 PHE A C 1
ATOM 1083 O O . PHE A 1 130 ? 6.905 12.815 11.862 1.00 79.12 130 PHE A O 1
ATOM 1090 N N . LYS A 1 131 ? 6.441 11.277 13.430 1.00 83.06 131 LYS A N 1
ATOM 1091 C CA . LYS A 1 131 ? 7.361 11.792 14.453 1.00 83.06 131 LYS A CA 1
ATOM 1092 C C . LYS A 1 131 ? 8.770 11.202 14.321 1.00 83.06 131 LYS A C 1
ATOM 1094 O O . LYS A 1 131 ? 9.658 11.555 15.090 1.00 83.06 131 LYS A O 1
ATOM 1099 N N . ASN A 1 132 ? 8.991 10.275 13.385 1.00 86.00 132 ASN A N 1
ATOM 1100 C CA . ASN A 1 132 ? 10.279 9.616 13.206 1.00 86.00 132 ASN A CA 1
ATOM 1101 C C . ASN A 1 132 ? 11.242 10.491 12.386 1.00 86.00 132 ASN A C 1
ATOM 1103 O O . ASN A 1 132 ? 10.962 10.831 11.238 1.00 86.00 132 ASN A O 1
ATOM 1107 N N . ASN A 1 133 ? 12.427 10.777 12.933 1.00 89.31 133 ASN A N 1
ATOM 1108 C CA . ASN A 1 133 ? 13.428 11.617 12.266 1.00 89.31 133 ASN A CA 1
ATOM 1109 C C . ASN A 1 133 ? 13.891 11.071 10.906 1.00 89.31 133 ASN A C 1
ATOM 1111 O O . ASN A 1 133 ? 14.096 11.862 9.990 1.00 89.31 133 ASN A O 1
ATOM 1115 N N . LYS A 1 134 ? 14.033 9.746 10.740 1.00 89.62 134 LYS A N 1
ATOM 1116 C CA . LYS A 1 134 ? 14.415 9.153 9.445 1.00 89.62 134 LYS A CA 1
ATOM 1117 C C . LYS A 1 134 ? 13.320 9.354 8.404 1.00 89.62 134 LYS A C 1
ATOM 1119 O O . LYS A 1 134 ? 13.625 9.632 7.249 1.00 89.62 134 LYS A O 1
ATOM 1124 N N . PHE A 1 135 ? 12.056 9.237 8.809 1.00 88.12 135 PHE A N 1
ATOM 1125 C CA . PHE A 1 135 ? 10.927 9.484 7.917 1.00 88.12 135 PHE A CA 1
ATOM 1126 C C . PHE A 1 135 ? 10.835 10.963 7.524 1.00 88.12 135 PHE A C 1
ATOM 1128 O O . PHE A 1 135 ? 10.713 11.270 6.345 1.00 88.12 135 PHE A O 1
ATOM 1135 N N . ILE A 1 136 ? 10.996 11.886 8.478 1.00 89.94 136 ILE A N 1
ATOM 1136 C CA . ILE A 1 136 ? 11.025 13.332 8.200 1.00 89.94 136 ILE A CA 1
ATOM 1137 C C . ILE A 1 136 ? 12.177 13.686 7.248 1.00 89.94 136 ILE A C 1
ATOM 1139 O O . ILE A 1 136 ? 11.982 14.406 6.271 1.00 89.94 136 ILE A O 1
ATOM 1143 N N . GLN A 1 137 ? 13.378 13.153 7.491 1.00 92.19 137 GLN A N 1
ATOM 1144 C CA . GLN A 1 137 ? 14.526 13.344 6.599 1.00 92.19 137 GLN A CA 1
ATOM 1145 C C . GLN A 1 137 ? 14.256 12.796 5.198 1.00 92.19 137 GLN A C 1
ATOM 1147 O O . GLN A 1 137 ? 14.598 13.451 4.217 1.00 92.19 137 GLN A O 1
ATOM 1152 N N . PHE A 1 138 ? 13.615 11.630 5.100 1.00 91.62 138 PHE A N 1
ATOM 1153 C CA . PHE A 1 138 ? 13.178 11.060 3.831 1.00 91.62 138 PHE A CA 1
ATOM 1154 C C . PHE A 1 138 ? 12.211 11.998 3.093 1.00 91.62 138 PHE A C 1
ATOM 1156 O O . PHE A 1 138 ? 12.440 12.299 1.922 1.00 91.62 138 PHE A O 1
ATOM 1163 N N . LEU A 1 139 ? 11.180 12.512 3.771 1.00 91.00 139 LEU A N 1
ATOM 1164 C CA . LEU A 1 139 ? 10.228 13.450 3.171 1.00 91.00 139 LEU A CA 1
ATOM 1165 C C . LEU A 1 139 ? 10.941 14.688 2.615 1.00 91.00 139 LEU A C 1
ATOM 1167 O O . LEU A 1 139 ? 10.750 15.038 1.451 1.00 91.00 139 LEU A O 1
ATOM 1171 N N . ASN A 1 140 ? 11.828 15.285 3.414 1.00 91.69 140 ASN A N 1
ATOM 1172 C CA . ASN A 1 140 ? 12.604 16.458 3.015 1.00 91.69 140 ASN A CA 1
ATOM 1173 C C . ASN A 1 140 ? 13.534 16.162 1.830 1.00 91.69 140 ASN A C 1
ATOM 1175 O O . ASN A 1 140 ? 13.599 16.952 0.895 1.00 91.69 140 ASN A O 1
ATOM 1179 N N . HIS A 1 141 ? 14.222 15.016 1.834 1.00 92.12 141 HIS A N 1
ATOM 1180 C CA . HIS A 1 141 ? 15.123 14.618 0.748 1.00 92.12 141 HIS A CA 1
ATOM 1181 C C . HIS A 1 141 ? 14.393 14.466 -0.596 1.00 92.12 141 HIS A C 1
ATOM 1183 O O . HIS A 1 141 ? 14.959 14.758 -1.648 1.00 92.12 141 HIS A O 1
ATOM 1189 N N . HIS A 1 142 ? 13.132 14.030 -0.565 1.00 88.44 142 HIS A N 1
ATOM 1190 C CA . HIS A 1 142 ? 12.311 13.827 -1.758 1.00 88.44 142 HIS A CA 1
ATOM 1191 C C . HIS A 1 142 ? 11.348 14.982 -2.063 1.00 88.44 142 HIS A C 1
ATOM 1193 O O . HIS A 1 142 ? 10.519 14.834 -2.959 1.00 88.44 142 HIS A O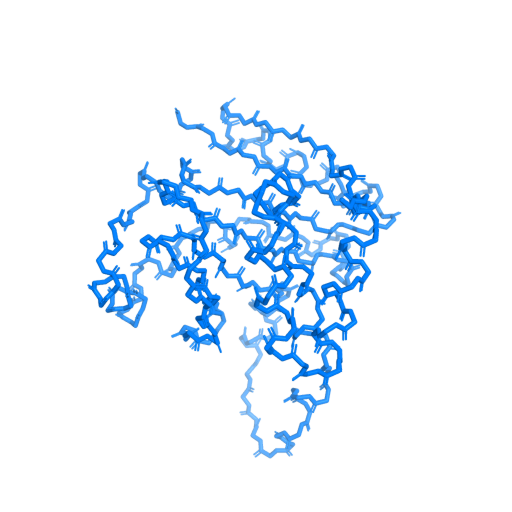 1
ATOM 1199 N N . ASN A 1 143 ? 11.459 16.121 -1.366 1.00 88.94 143 ASN A N 1
ATOM 1200 C CA . ASN A 1 143 ? 10.556 17.274 -1.491 1.00 88.94 143 ASN A CA 1
ATOM 1201 C C . ASN A 1 143 ? 9.066 16.915 -1.303 1.00 88.94 143 ASN A C 1
ATOM 1203 O O . ASN A 1 143 ? 8.177 17.518 -1.904 1.00 88.94 143 ASN A O 1
ATOM 1207 N N . LEU A 1 144 ? 8.786 15.930 -0.448 1.00 88.81 144 LEU A N 1
ATOM 1208 C CA . LEU A 1 144 ? 7.438 15.481 -0.124 1.00 88.81 144 LEU A CA 1
ATOM 1209 C C . LEU A 1 144 ? 6.867 16.303 1.032 1.00 88.81 144 LEU A C 1
ATOM 1211 O O . LEU A 1 144 ? 7.315 16.195 2.172 1.00 88.81 144 LEU A O 1
ATOM 1215 N N . ILE A 1 145 ? 5.818 17.076 0.758 1.00 86.69 145 ILE A N 1
ATOM 1216 C CA . ILE A 1 145 ? 5.102 17.843 1.784 1.00 86.69 145 ILE A CA 1
ATOM 1217 C C . ILE A 1 145 ? 3.940 16.998 2.315 1.00 86.69 145 ILE A C 1
ATOM 1219 O O . ILE A 1 145 ? 2.819 17.055 1.804 1.00 86.69 145 ILE A O 1
ATOM 1223 N N . LEU A 1 146 ? 4.218 16.198 3.345 1.00 85.62 146 LEU A N 1
ATOM 1224 C CA . LEU A 1 146 ? 3.231 15.354 4.020 1.00 85.62 146 LEU A CA 1
ATOM 1225 C C . LEU A 1 146 ? 3.152 15.679 5.511 1.00 85.62 146 LEU A C 1
ATOM 1227 O O . LEU A 1 146 ? 4.164 15.718 6.204 1.00 85.62 146 LEU A O 1
ATOM 1231 N N . ASN A 1 147 ? 1.934 15.885 6.000 1.00 80.19 147 ASN A N 1
ATOM 1232 C CA . ASN A 1 147 ? 1.607 16.065 7.410 1.00 80.19 147 ASN A CA 1
ATOM 1233 C C . ASN A 1 147 ? 0.302 15.329 7.737 1.00 80.19 147 ASN A C 1
ATOM 1235 O O . ASN A 1 147 ? -0.387 14.853 6.838 1.00 80.19 147 ASN A O 1
ATOM 1239 N N . GLU A 1 148 ? -0.053 15.247 9.019 1.00 75.88 148 GLU A N 1
ATOM 1240 C CA . GLU A 1 148 ? -1.253 14.525 9.466 1.00 75.88 148 GLU A CA 1
ATOM 1241 C C . GLU A 1 148 ? -2.531 14.998 8.739 1.00 75.88 148 GLU A C 1
ATOM 1243 O O . GLU A 1 148 ? -3.341 14.169 8.330 1.00 75.88 148 GLU A O 1
ATOM 1248 N N . ASN A 1 149 ? -2.656 16.304 8.463 1.00 76.44 149 ASN A N 1
ATOM 1249 C CA . ASN A 1 149 ? -3.845 16.914 7.848 1.00 76.44 149 ASN A CA 1
ATOM 1250 C C . ASN A 1 149 ? -4.021 16.597 6.353 1.00 76.44 149 ASN A C 1
ATOM 1252 O O . ASN A 1 149 ? -5.131 16.673 5.830 1.00 76.44 149 ASN A O 1
ATOM 1256 N N . ASN A 1 150 ? -2.936 16.342 5.616 1.00 82.81 150 ASN A N 1
ATOM 1257 C CA . ASN A 1 150 ? -3.006 16.041 4.180 1.00 82.81 150 ASN A CA 1
ATOM 1258 C C . ASN A 1 150 ? -2.688 14.577 3.858 1.00 82.81 150 ASN A C 1
ATOM 1260 O O . ASN A 1 150 ? -2.920 14.126 2.734 1.00 82.81 150 ASN A O 1
ATOM 1264 N N . PHE A 1 151 ? -2.201 13.824 4.844 1.00 84.06 151 PHE A N 1
ATOM 1265 C CA . PHE A 1 151 ? -1.813 12.436 4.683 1.00 84.06 151 PHE A CA 1
ATOM 1266 C C . PHE A 1 151 ? -2.968 11.573 4.185 1.00 84.06 151 PHE A C 1
ATOM 1268 O O . PHE A 1 151 ? -2.831 10.908 3.158 1.00 84.06 151 PHE A O 1
AT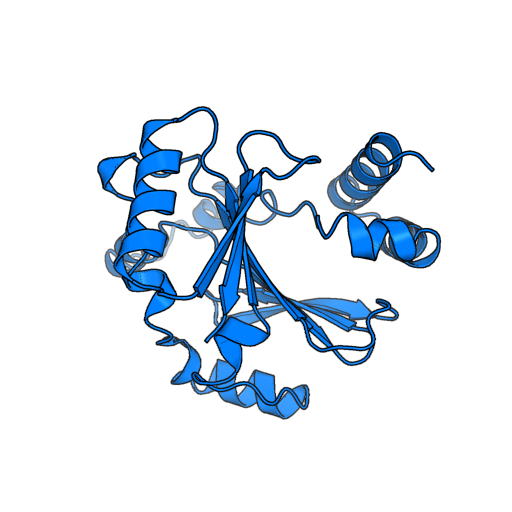OM 1275 N N . PHE A 1 152 ? -4.112 11.600 4.875 1.00 82.56 152 PHE A N 1
ATOM 1276 C CA . PHE A 1 152 ? -5.259 10.764 4.520 1.00 82.56 152 PHE A CA 1
ATOM 1277 C C . PHE A 1 152 ? -5.849 11.141 3.159 1.00 82.56 152 PHE A C 1
ATOM 1279 O O . PHE A 1 152 ? -6.171 10.248 2.379 1.00 82.56 152 PHE A O 1
ATOM 1286 N N . LYS A 1 153 ? -5.867 12.437 2.821 1.00 82.81 153 LYS A N 1
ATOM 1287 C CA . LYS A 1 153 ? -6.333 12.949 1.520 1.00 82.81 153 LYS A CA 1
ATOM 1288 C C . LYS A 1 153 ? -5.536 12.382 0.349 1.00 82.81 153 LYS A C 1
ATOM 1290 O O . LYS A 1 153 ? -6.108 12.031 -0.680 1.00 82.81 153 LYS A O 1
ATOM 1295 N N . ASN A 1 154 ? -4.225 12.248 0.533 1.00 84.25 154 ASN A N 1
ATOM 1296 C CA . ASN A 1 154 ? -3.328 11.705 -0.483 1.00 84.25 154 ASN A CA 1
ATOM 1297 C C . ASN A 1 154 ? -3.241 10.171 -0.434 1.00 84.25 154 ASN A C 1
ATOM 1299 O O . ASN A 1 154 ? -2.631 9.571 -1.320 1.00 84.25 154 ASN A O 1
ATOM 1303 N N . SER A 1 155 ? -3.834 9.529 0.579 1.00 85.12 155 SER A N 1
ATOM 1304 C CA . SER A 1 155 ? -3.677 8.101 0.846 1.00 85.12 155 SER A CA 1
ATOM 1305 C C . SER A 1 155 ? -4.821 7.250 0.301 1.00 85.12 155 SER A C 1
ATOM 1307 O O . SER A 1 155 ? -6.005 7.557 0.432 1.00 85.12 155 SER A O 1
ATOM 1309 N N . LYS A 1 156 ? -4.464 6.090 -0.253 1.00 86.25 156 LYS A N 1
ATOM 1310 C CA . LYS A 1 156 ? -5.386 4.971 -0.469 1.00 86.25 156 LYS A CA 1
ATOM 1311 C C . LYS A 1 156 ? -4.872 3.740 0.258 1.00 86.25 156 LYS A C 1
ATOM 1313 O O . LYS A 1 156 ? -3.695 3.403 0.166 1.00 86.25 156 LYS A O 1
ATOM 1318 N N . PHE A 1 157 ? -5.767 3.029 0.923 1.00 84.00 157 PHE A N 1
ATOM 1319 C CA . PHE A 1 157 ? -5.435 1.810 1.645 1.00 84.00 157 PHE A CA 1
ATOM 1320 C C . PHE A 1 157 ? -5.947 0.608 0.859 1.00 84.00 157 PHE A C 1
ATOM 1322 O O . PHE A 1 157 ? -7.128 0.534 0.525 1.00 84.00 157 PHE A O 1
ATOM 1329 N N . VAL A 1 158 ? -5.056 -0.326 0.544 1.00 84.00 158 VAL A N 1
ATOM 1330 C CA . VAL A 1 158 ? -5.370 -1.596 -0.110 1.00 84.00 158 VAL A CA 1
ATOM 1331 C C . VAL A 1 158 ? -5.196 -2.701 0.923 1.00 84.00 158 VAL A C 1
ATOM 1333 O O . VAL A 1 158 ? -4.074 -3.096 1.241 1.00 84.00 158 VAL A O 1
ATOM 1336 N N . LEU A 1 159 ? -6.315 -3.167 1.476 1.00 84.88 159 LEU A N 1
ATOM 1337 C CA . LEU A 1 159 ? -6.334 -4.145 2.561 1.00 84.88 159 LEU A CA 1
ATOM 1338 C C . LEU A 1 159 ? -6.697 -5.522 2.012 1.00 84.88 159 LEU A C 1
ATOM 1340 O O . LEU A 1 159 ? -7.816 -5.719 1.532 1.00 84.88 159 LEU A O 1
ATOM 1344 N N . PHE A 1 160 ? -5.778 -6.481 2.123 1.00 83.94 160 PHE A N 1
ATOM 1345 C CA . PHE A 1 160 ? -6.029 -7.883 1.793 1.00 83.94 160 PHE A CA 1
ATOM 1346 C C . PHE A 1 160 ? -6.546 -8.605 3.028 1.00 83.94 160 PHE A C 1
ATOM 1348 O O . PHE A 1 160 ? -5.833 -8.741 4.017 1.00 83.94 160 PHE A O 1
ATOM 1355 N N . PHE A 1 161 ? -7.779 -9.095 2.978 1.00 83.06 161 PHE A N 1
ATOM 1356 C CA . PHE A 1 161 ? -8.392 -9.809 4.100 1.00 83.06 161 PHE A CA 1
ATOM 1357 C C . PHE A 1 161 ? -8.483 -11.326 3.853 1.00 83.06 161 PHE A C 1
ATOM 1359 O O . PHE A 1 161 ? -8.757 -12.090 4.779 1.00 83.06 161 PHE A O 1
ATOM 1366 N N . GLY A 1 162 ? -8.196 -11.782 2.627 1.00 78.69 162 GLY A N 1
ATOM 1367 C CA . GLY A 1 162 ? -8.321 -13.189 2.224 1.00 78.69 162 GLY A CA 1
ATOM 1368 C C . GLY A 1 162 ? -9.777 -13.661 2.232 1.00 78.69 162 GLY A C 1
ATOM 1369 O O . GLY A 1 162 ? -10.688 -12.864 2.408 1.00 78.69 162 GLY A O 1
ATOM 1370 N N . ASN A 1 163 ? -10.037 -14.963 2.114 1.00 77.25 163 ASN A N 1
ATOM 1371 C CA . ASN A 1 163 ? -11.415 -15.488 2.078 1.00 77.25 163 ASN A CA 1
ATOM 1372 C C . ASN A 1 163 ? -12.171 -15.381 3.435 1.00 77.25 163 ASN A C 1
ATOM 1374 O O . ASN A 1 163 ? -13.080 -16.163 3.705 1.00 77.25 163 ASN A O 1
ATOM 1378 N N . CYS A 1 164 ? -11.799 -14.461 4.334 1.00 82.62 164 CYS A N 1
ATOM 1379 C CA . CYS A 1 164 ? -12.386 -14.330 5.663 1.00 82.62 164 CYS A CA 1
ATOM 1380 C C . CYS A 1 164 ? -13.338 -13.127 5.769 1.00 82.62 164 CYS A C 1
ATOM 1382 O O . CYS A 1 164 ? -12.923 -11.991 6.013 1.00 82.62 164 CYS A O 1
ATOM 1384 N N . ILE A 1 165 ? -14.642 -13.398 5.666 1.00 83.25 165 ILE A N 1
ATOM 1385 C CA . ILE A 1 165 ? -15.716 -12.391 5.756 1.00 83.25 165 ILE A CA 1
ATOM 1386 C C . ILE A 1 165 ? -15.673 -11.622 7.088 1.00 83.25 165 ILE A C 1
ATOM 1388 O O . ILE A 1 165 ? -15.868 -10.409 7.110 1.00 83.25 165 ILE A O 1
ATOM 1392 N N . ASN A 1 166 ? -15.341 -12.282 8.200 1.00 85.81 166 ASN A N 1
ATOM 1393 C CA . ASN A 1 166 ? -15.253 -11.613 9.502 1.00 85.81 166 ASN A CA 1
ATOM 1394 C C . ASN A 1 166 ? -14.162 -10.533 9.532 1.00 85.81 166 ASN A C 1
ATOM 1396 O O . ASN A 1 166 ? -14.366 -9.476 10.128 1.00 85.81 166 ASN A O 1
ATOM 1400 N N . LYS A 1 167 ? -13.030 -10.757 8.850 1.00 87.06 167 LYS A N 1
ATOM 1401 C CA . LYS A 1 167 ? -11.978 -9.739 8.711 1.00 87.06 167 LYS A CA 1
ATOM 1402 C C . LYS A 1 167 ? -12.473 -8.550 7.896 1.00 87.06 167 LYS A C 1
ATOM 1404 O O . LYS A 1 167 ? -12.301 -7.412 8.328 1.00 87.06 167 LYS A O 1
ATOM 1409 N N . LYS A 1 168 ? -13.150 -8.815 6.770 1.00 90.50 168 LYS A N 1
ATOM 1410 C CA . LYS A 1 168 ? -13.802 -7.783 5.946 1.00 90.50 168 LYS A CA 1
ATOM 1411 C C . LYS A 1 168 ? -14.736 -6.916 6.797 1.00 90.50 168 LYS A C 1
ATOM 1413 O O . LYS A 1 168 ? -14.621 -5.695 6.772 1.00 90.50 168 LYS A O 1
ATOM 1418 N N . ASN A 1 169 ? -15.595 -7.535 7.607 1.00 90.31 169 ASN A N 1
ATOM 1419 C CA . ASN A 1 169 ? -16.548 -6.820 8.460 1.00 90.31 169 ASN A CA 1
ATOM 1420 C C . ASN A 1 169 ? -15.863 -5.970 9.539 1.00 90.31 169 ASN A C 1
ATOM 1422 O O . ASN A 1 169 ? -16.288 -4.842 9.772 1.00 90.31 169 ASN A O 1
ATOM 1426 N N . LYS A 1 170 ? -14.794 -6.470 10.176 1.00 88.56 170 LYS A N 1
ATOM 1427 C CA . LYS A 1 170 ? -14.021 -5.686 11.157 1.00 88.56 170 LYS A CA 1
ATOM 1428 C C . LYS A 1 170 ? -13.354 -4.468 10.524 1.00 88.56 170 LYS A C 1
ATOM 1430 O O . LYS A 1 170 ? -13.416 -3.390 11.104 1.00 88.56 170 LYS A O 1
ATOM 1435 N N . ILE A 1 171 ? -12.779 -4.631 9.330 1.00 89.12 171 ILE A N 1
ATOM 1436 C CA . ILE A 1 171 ? -12.210 -3.522 8.557 1.00 89.12 171 ILE A CA 1
ATOM 1437 C C . ILE A 1 171 ? -13.290 -2.481 8.262 1.00 89.12 171 ILE A C 1
ATOM 1439 O O . ILE A 1 171 ? -13.107 -1.314 8.579 1.00 89.12 171 ILE A O 1
ATOM 1443 N N . ILE A 1 172 ? -14.432 -2.891 7.705 1.00 90.81 172 ILE A N 1
ATOM 1444 C CA . ILE A 1 172 ? -15.516 -1.956 7.376 1.00 90.81 172 ILE A CA 1
ATOM 1445 C C . ILE A 1 172 ? -15.991 -1.223 8.638 1.00 90.81 172 ILE A C 1
ATOM 1447 O O . ILE A 1 172 ? -15.996 0.003 8.653 1.00 90.81 172 ILE A O 1
ATOM 1451 N N . LYS A 1 173 ? -16.292 -1.961 9.717 1.00 91.81 173 LYS A N 1
ATOM 1452 C CA . LYS A 1 173 ? -16.730 -1.398 11.003 1.00 91.81 173 LYS A CA 1
ATOM 1453 C C . LYS A 1 173 ? -15.740 -0.373 11.555 1.00 91.81 173 LYS A C 1
ATOM 1455 O O . LYS A 1 173 ? -16.160 0.650 12.083 1.00 91.81 173 LYS A O 1
ATOM 1460 N N . TYR A 1 174 ? -14.440 -0.636 11.433 1.00 89.44 174 TYR A N 1
ATOM 1461 C CA . TYR A 1 174 ? -13.403 0.296 11.856 1.00 89.44 174 TYR A CA 1
ATOM 1462 C C . TYR A 1 174 ? -13.528 1.651 11.160 1.00 89.44 174 TYR A C 1
ATOM 1464 O O . TYR A 1 174 ? -13.599 2.680 11.829 1.00 89.44 174 TYR A O 1
ATOM 1472 N N . PHE A 1 175 ? -13.585 1.652 9.826 1.00 89.50 175 PHE A N 1
ATOM 1473 C CA . PHE A 1 175 ? -13.673 2.898 9.070 1.00 89.50 175 PHE A CA 1
ATOM 1474 C C . PHE A 1 175 ? -15.006 3.609 9.312 1.00 89.50 175 PHE A C 1
ATOM 1476 O O . PHE A 1 175 ? -15.000 4.817 9.519 1.00 89.50 175 PHE A O 1
ATOM 1483 N N . SER A 1 176 ? -16.114 2.862 9.400 1.00 90.50 176 SER A N 1
ATOM 1484 C CA . SER A 1 176 ? -17.429 3.417 9.747 1.00 90.50 176 SER A CA 1
ATOM 1485 C C . SER A 1 176 ? -17.458 4.111 11.109 1.00 90.50 176 SER A C 1
ATOM 1487 O O . SER A 1 176 ? -18.185 5.084 11.277 1.00 90.50 176 SER A O 1
ATOM 1489 N N . ASN A 1 177 ? -16.696 3.609 12.083 1.00 90.25 177 ASN A N 1
ATOM 1490 C CA . ASN A 1 177 ? -16.676 4.157 13.438 1.00 90.25 177 ASN A CA 1
ATOM 1491 C C . ASN A 1 177 ? -15.747 5.370 13.591 1.00 90.25 177 ASN A C 1
ATOM 1493 O O . ASN A 1 177 ? -15.988 6.193 14.469 1.00 90.25 177 ASN A O 1
ATOM 1497 N N . ASN A 1 178 ? -14.681 5.460 12.789 1.00 86.44 178 ASN A N 1
ATOM 1498 C CA . ASN A 1 178 ? -13.607 6.441 12.988 1.00 86.44 178 ASN A CA 1
ATOM 1499 C C . ASN A 1 178 ? -13.606 7.589 11.970 1.00 86.44 178 ASN A C 1
ATOM 1501 O O . ASN A 1 178 ? -13.041 8.641 12.258 1.00 86.44 178 ASN A O 1
ATOM 1505 N N . TYR A 1 179 ? -14.235 7.423 10.804 1.00 86.19 179 TYR A N 1
ATOM 1506 C CA . TYR A 1 179 ? -14.214 8.424 9.736 1.00 86.19 179 TYR A CA 1
ATOM 1507 C C . TYR A 1 179 ? -15.629 8.740 9.255 1.00 86.19 179 TYR A C 1
ATOM 1509 O O . TYR A 1 179 ? -16.431 7.838 9.016 1.00 86.19 179 TYR A O 1
ATOM 1517 N N . LYS A 1 180 ? -15.931 10.035 9.098 1.00 85.88 180 LYS A N 1
ATOM 1518 C CA . LYS A 1 180 ? -17.233 10.502 8.594 1.00 85.88 180 LYS A CA 1
ATOM 1519 C C . LYS A 1 180 ? -17.348 10.312 7.085 1.00 85.88 180 LYS A C 1
ATOM 1521 O O . LYS A 1 180 ? -18.339 9.760 6.619 1.00 85.88 180 LYS A O 1
ATOM 1526 N N . ASP A 1 181 ? -16.303 10.694 6.357 1.00 88.06 181 ASP A N 1
ATOM 1527 C CA . ASP A 1 181 ? -16.268 10.642 4.902 1.00 88.06 181 ASP A CA 1
ATOM 1528 C C . ASP A 1 181 ? -15.225 9.627 4.430 1.00 88.06 181 ASP A C 1
ATOM 1530 O O . ASP A 1 181 ? -14.014 9.839 4.438 1.00 88.06 181 ASP A O 1
ATOM 1534 N N . TYR A 1 182 ? -15.696 8.459 4.006 1.00 89.81 182 TYR A N 1
ATOM 1535 C CA . TYR A 1 182 ? -14.835 7.420 3.455 1.00 89.81 182 TYR A CA 1
ATOM 1536 C C . TYR A 1 182 ? -15.550 6.665 2.339 1.00 89.81 182 TYR A C 1
ATOM 1538 O O . TYR A 1 182 ? -16.774 6.562 2.292 1.00 89.81 182 TYR A O 1
ATOM 1546 N N . ASN A 1 183 ? -14.763 6.121 1.418 1.00 90.06 183 ASN A N 1
ATOM 1547 C CA . ASN A 1 183 ? -15.244 5.276 0.339 1.00 90.06 183 ASN A CA 1
ATOM 1548 C C . ASN A 1 183 ? -14.556 3.915 0.416 1.00 90.06 183 ASN A C 1
ATOM 1550 O O . ASN A 1 183 ? -13.326 3.843 0.436 1.00 90.06 183 ASN A O 1
ATOM 1554 N N . ILE A 1 184 ? -15.352 2.847 0.416 1.00 90.31 184 ILE A N 1
ATOM 1555 C CA . ILE A 1 184 ? -14.878 1.468 0.326 1.00 90.31 184 ILE A CA 1
ATOM 1556 C C . ILE A 1 184 ? -15.367 0.891 -0.990 1.00 90.31 184 ILE A C 1
ATOM 1558 O O . ILE A 1 184 ? -16.562 0.873 -1.276 1.00 90.31 184 ILE A O 1
ATOM 1562 N N . ARG A 1 185 ? -14.438 0.351 -1.771 1.00 89.19 185 ARG A N 1
ATOM 1563 C CA . ARG A 1 185 ? -14.755 -0.412 -2.975 1.00 89.19 185 ARG A CA 1
ATOM 1564 C C . ARG A 1 185 ? -13.984 -1.716 -2.990 1.00 89.19 185 ARG A C 1
ATOM 1566 O O . ARG A 1 185 ? -12.833 -1.777 -2.557 1.00 89.19 185 ARG A O 1
ATOM 1573 N N . GLU A 1 186 ? -14.605 -2.753 -3.529 1.00 84.25 186 GLU A N 1
ATOM 1574 C CA . GLU A 1 186 ? -13.890 -3.990 -3.809 1.00 84.25 186 GLU A CA 1
ATOM 1575 C C . GLU A 1 186 ? -12.862 -3.763 -4.907 1.00 84.25 186 GLU A C 1
ATOM 1577 O O . GLU A 1 186 ? -13.057 -2.978 -5.846 1.00 84.25 186 GLU A O 1
ATOM 1582 N N . ASN A 1 187 ? -11.741 -4.456 -4.778 1.00 77.44 187 ASN A N 1
ATOM 1583 C CA . ASN A 1 187 ? -10.744 -4.425 -5.811 1.00 77.44 187 ASN A CA 1
ATOM 1584 C C . ASN A 1 187 ? -11.120 -5.384 -6.950 1.00 77.44 187 ASN A C 1
ATOM 1586 O O . ASN A 1 187 ? -11.136 -6.597 -6.773 1.00 77.44 187 ASN A O 1
ATOM 1590 N N . LYS A 1 188 ? -11.379 -4.842 -8.145 1.00 73.19 188 LYS A N 1
ATOM 1591 C CA . LYS A 1 188 ? -11.777 -5.642 -9.317 1.00 73.19 188 LYS A CA 1
ATOM 1592 C C . LYS A 1 188 ? -10.687 -6.598 -9.806 1.00 73.19 188 LYS A C 1
ATOM 1594 O O . LYS A 1 188 ? -11.001 -7.577 -10.473 1.00 73.19 188 LYS A O 1
ATOM 1599 N N . SER A 1 189 ? -9.425 -6.300 -9.506 1.00 64.69 189 SER A N 1
ATOM 1600 C CA . SER A 1 189 ? -8.281 -7.025 -10.063 1.00 64.69 189 SER A CA 1
ATOM 1601 C C . SER A 1 189 ? -7.638 -8.006 -9.069 1.00 64.69 189 SER A C 1
ATOM 1603 O O . SER A 1 189 ? -6.891 -8.886 -9.486 1.00 64.69 189 SER A O 1
ATOM 1605 N N . ILE A 1 19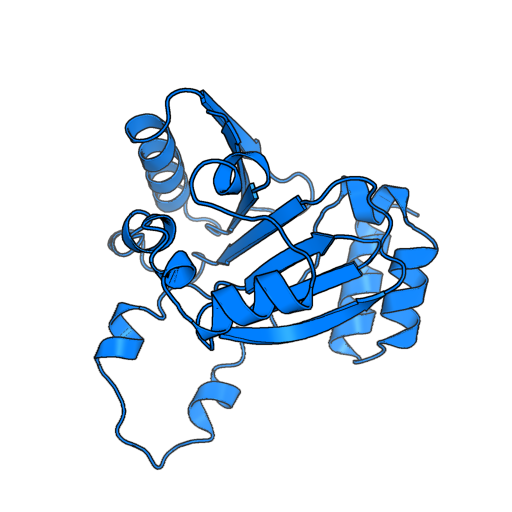0 ? -7.930 -7.901 -7.765 1.00 68.94 190 ILE A N 1
ATOM 1606 C CA . ILE A 1 190 ? -7.438 -8.812 -6.724 1.00 68.94 190 ILE A CA 1
ATOM 1607 C C . ILE A 1 190 ? -8.622 -9.199 -5.859 1.00 68.94 190 ILE A C 1
ATOM 1609 O O . ILE A 1 190 ? -9.210 -8.365 -5.170 1.00 68.94 190 ILE A O 1
ATOM 1613 N N . LYS A 1 191 ? -8.920 -10.495 -5.881 1.00 74.31 191 LYS A N 1
ATOM 1614 C CA . LYS A 1 191 ? -9.912 -11.103 -5.008 1.00 74.31 191 LYS A CA 1
ATOM 1615 C C . LYS A 1 191 ? -9.546 -10.853 -3.540 1.00 74.31 191 LYS A C 1
ATOM 1617 O O . LYS A 1 191 ? -8.373 -10.876 -3.175 1.00 74.31 191 LYS A O 1
ATOM 1622 N N . ASP A 1 192 ? -10.563 -10.645 -2.710 1.00 82.19 192 ASP A N 1
ATOM 1623 C CA . ASP A 1 192 ? -10.425 -10.487 -1.260 1.00 82.19 192 ASP A CA 1
ATOM 1624 C C . ASP A 1 192 ? -9.566 -9.285 -0.823 1.00 82.19 192 ASP A C 1
ATOM 1626 O O . ASP A 1 192 ? -8.875 -9.319 0.204 1.00 82.19 192 ASP A O 1
ATOM 1630 N N . ALA A 1 193 ? -9.618 -8.211 -1.616 1.00 84.12 193 ALA A N 1
ATOM 1631 C CA . ALA A 1 193 ? -9.009 -6.928 -1.302 1.00 84.12 193 ALA A CA 1
ATOM 1632 C C . ALA A 1 193 ? -10.042 -5.793 -1.320 1.00 84.12 193 ALA A C 1
ATOM 1634 O O . ALA A 1 193 ? -10.871 -5.693 -2.230 1.00 84.12 193 ALA A O 1
ATOM 1635 N N . LEU A 1 194 ? -9.958 -4.908 -0.327 1.00 86.62 194 LEU A N 1
ATOM 1636 C CA . LEU A 1 194 ? -10.693 -3.644 -0.293 1.00 86.62 194 LEU A CA 1
ATOM 1637 C C . LEU A 1 194 ? -9.755 -2.492 -0.638 1.00 86.62 194 LEU A C 1
ATOM 1639 O O . LEU A 1 194 ? -8.630 -2.440 -0.147 1.00 86.62 194 LEU A O 1
ATOM 1643 N N . ILE A 1 195 ? -10.238 -1.555 -1.452 1.00 87.12 195 ILE A N 1
ATOM 1644 C CA . ILE A 1 195 ? -9.631 -0.235 -1.608 1.00 87.12 195 ILE A CA 1
ATOM 1645 C C . ILE A 1 195 ? -10.448 0.737 -0.768 1.00 87.12 195 ILE A C 1
ATOM 1647 O O . ILE A 1 195 ? -11.651 0.888 -0.992 1.00 87.12 195 ILE A O 1
ATOM 1651 N N . ILE A 1 196 ? -9.778 1.407 0.160 1.00 88.19 196 ILE A N 1
ATOM 1652 C CA . ILE A 1 196 ? -10.374 2.380 1.065 1.00 88.19 196 ILE A CA 1
ATOM 1653 C C . ILE A 1 196 ? -9.718 3.735 0.825 1.00 88.19 196 ILE A C 1
ATOM 1655 O O . ILE A 1 196 ? -8.493 3.847 0.743 1.00 88.19 196 ILE A O 1
ATOM 1659 N N . SER A 1 197 ? -10.540 4.765 0.673 1.00 88.12 197 SER A N 1
ATOM 1660 C CA . SER A 1 197 ? -10.106 6.157 0.580 1.00 88.12 197 SER A CA 1
ATOM 1661 C C . SER A 1 197 ? -10.832 6.951 1.649 1.00 88.12 197 SER A C 1
ATOM 1663 O O . SER A 1 197 ? -12.059 6.920 1.698 1.00 88.12 197 SER A O 1
ATOM 1665 N N . VAL A 1 198 ? -10.072 7.634 2.495 1.00 83.44 198 VAL A N 1
ATOM 1666 C CA . VAL A 1 198 ? -10.600 8.513 3.539 1.00 83.44 198 VAL A CA 1
ATOM 1667 C C . VAL A 1 198 ? -10.540 9.940 3.010 1.00 83.44 198 VAL A C 1
ATOM 1669 O O . VAL A 1 198 ? -9.567 10.316 2.356 1.00 83.44 198 VAL A O 1
ATOM 1672 N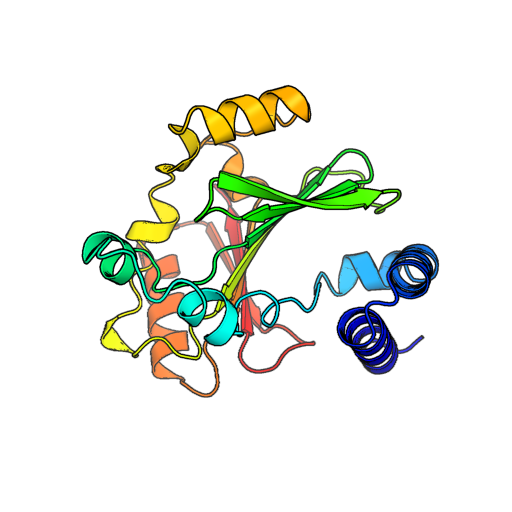 N . ARG A 1 199 ? -11.597 10.711 3.233 1.00 74.62 199 ARG A N 1
ATOM 1673 C CA . ARG A 1 199 ? -11.649 12.143 2.950 1.00 74.62 199 ARG A CA 1
ATOM 1674 C C . ARG A 1 199 ? -11.954 12.848 4.268 1.00 74.62 199 ARG A C 1
ATOM 1676 O O . ARG A 1 199 ? -12.727 12.330 5.065 1.00 74.62 199 ARG A O 1
ATOM 1683 N N . ASP A 1 200 ? -11.304 13.981 4.488 1.00 55.91 200 ASP A N 1
ATOM 1684 C CA . ASP A 1 200 ? -11.720 14.915 5.540 1.00 55.91 200 ASP A CA 1
ATOM 1685 C C . ASP A 1 200 ? -12.744 15.897 4.981 1.00 55.91 200 ASP A C 1
ATOM 1687 O O . ASP A 1 200 ? -12.580 16.271 3.789 1.00 55.91 200 ASP A O 1
#

Sequence (200 aa):
MSNINFLILLKTSLLMNDINNFNNLLLLNKELTHKNYMLINSMINSDPNVLSSNSKQCYVPILTKYLAVPTDMYIIHNEKLIIYNLNYFQVTKIFDNFINVETQIMFFIDYRQTFIDLINLDNFFNLSFFKNNKFIQFLNHHNLILNENNFFKNSKFVLFFGNCINKKNKIIKYFSNNYKDYNIRENKSIKDALIISVRD

pLDDT: mean 72.43, std 16.7, range [31.05, 92.19]

Secondary structure (DSSP, 8-state):
--HHHHHHHHHHHHHTT-HHHHHHHHHHTHHHHHHH-----TTTT--HHHHHS-TT----HHHHHH-SS-EEEEEEETTEEEEEETTTTEEEEEESS---SS-EEEEEEE-SSS-GGG--HHHHHS-GGGG-HHHHHHHHHTT----HHHHHHHEEEEEE-TT-HHHHHHHHHHHHHH-SEEEEEE-SSSTTEEEEEEE-

Organism: NCBI:txid138298

Foldseek 3Di:
DDLQVLVVQLVVCVVVVVVVSNLVSCQVPQVSCVVQVDPPDPPVPPPVVVVCVCVDDDDDVVCVLVVQWFKWKWWCDPQKTWTAGLSVLDTPDIRHNRDDPDIAIEIETECQPPDLVSPDVPVVLVPVSVVPPSNVVVCVVRVNDDDNQCPLVRYKYKYANDPDVSSVVVVVVVCVVPAPDKDWDDNPSDPRIIIIGGDD